Protein AF-A0A830CQ74-F1 (afdb_monomer_lite)

InterPro domains:
  IPR001623 DnaJ domain [PF00226] (11-67)
  IPR001623 DnaJ domain [PR00625] (12-30)
  IPR001623 DnaJ domain [PR00625] (30-45)
  IPR001623 DnaJ domain [PR00625] (46-66)
  IPR001623 DnaJ domain [PS50076] (10-66)
  IPR001623 DnaJ domain [SM00271] (9-66)
  IPR001623 DnaJ domain [cd06257] (10-63)
  IPR036869 Chaperone J-domain superfamily [G3DSA:1.10.287.110] (2-70)
  IPR036869 Chaperone J-domain superfamily [SSF46565] (8-68)

Structure (mmCIF, N/CA/C/O backbone):
data_AF-A0A830CQ74-F1
#
_entry.id   AF-A0A830CQ74-F1
#
loop_
_atom_site.group_PDB
_atom_site.id
_atom_site.type_symbol
_atom_site.label_atom_id
_atom_site.label_alt_id
_atom_site.label_comp_id
_atom_site.label_asym_id
_atom_site.label_entity_id
_atom_site.label_seq_id
_atom_site.pdbx_PDB_ins_code
_atom_site.Cartn_x
_atom_site.Cartn_y
_atom_site.Cartn_z
_atom_site.occupancy
_atom_site.B_iso_or_equiv
_atom_site.auth_seq_id
_atom_site.auth_comp_id
_atom_site.auth_asym_id
_atom_site.auth_atom_id
_atom_site.pdbx_PDB_model_num
ATOM 1 N N . PHE A 1 1 ? -22.388 6.596 -3.580 1.00 64.81 1 PHE A N 1
ATOM 2 C CA . PHE A 1 1 ? -22.213 5.334 -2.817 1.00 64.81 1 PHE A CA 1
ATOM 3 C C . PHE A 1 1 ? -21.291 5.519 -1.620 1.00 64.81 1 PHE A C 1
ATOM 5 O O . PHE A 1 1 ? -20.197 6.036 -1.802 1.00 64.81 1 PHE A O 1
ATOM 12 N N . ARG A 1 2 ? -21.664 5.003 -0.437 1.00 74.62 2 ARG A N 1
ATOM 13 C CA . ARG A 1 2 ? -20.797 4.985 0.763 1.00 74.62 2 ARG A CA 1
ATOM 14 C C . ARG A 1 2 ? -19.452 4.269 0.537 1.00 74.62 2 ARG A C 1
ATOM 16 O O . ARG A 1 2 ? -18.449 4.648 1.122 1.00 74.62 2 ARG A O 1
ATOM 23 N N . ILE A 1 3 ? -19.427 3.271 -0.347 1.00 80.56 3 ILE A N 1
ATOM 24 C CA . ILE A 1 3 ? -18.222 2.498 -0.704 1.00 80.56 3 ILE A CA 1
ATOM 25 C C . ILE A 1 3 ? -17.176 3.372 -1.415 1.00 80.56 3 ILE A C 1
ATOM 27 O O . ILE A 1 3 ? -15.982 3.187 -1.225 1.00 80.56 3 ILE A O 1
ATOM 31 N N . LEU A 1 4 ? -17.606 4.361 -2.205 1.00 81.50 4 LEU A N 1
ATOM 32 C CA . LEU A 1 4 ? -16.690 5.241 -2.942 1.00 81.50 4 LEU A CA 1
ATOM 33 C C . LEU A 1 4 ? -16.108 6.361 -2.069 1.00 81.50 4 LEU A C 1
ATOM 35 O O . LEU A 1 4 ? -15.080 6.931 -2.418 1.00 81.50 4 LEU A O 1
ATOM 39 N N . SER A 1 5 ? -16.730 6.648 -0.920 1.00 84.38 5 SER A N 1
ATOM 40 C CA . SER A 1 5 ? -16.191 7.570 0.089 1.00 84.38 5 SER A CA 1
ATOM 41 C C . SER A 1 5 ? -15.202 6.915 1.063 1.00 84.38 5 SER A C 1
ATOM 43 O O . SER A 1 5 ? -14.644 7.614 1.906 1.00 84.38 5 SER A O 1
ATOM 45 N N . CYS A 1 6 ? -14.987 5.596 0.976 1.00 86.75 6 CYS A N 1
ATOM 46 C CA . CYS A 1 6 ? -14.024 4.879 1.815 1.00 86.75 6 CYS A CA 1
ATOM 47 C C . CYS A 1 6 ? -12.585 5.331 1.533 1.00 86.75 6 CYS A C 1
ATOM 49 O O . CYS A 1 6 ? -12.245 5.765 0.426 1.00 86.75 6 CYS A O 1
ATOM 51 N N . PHE A 1 7 ? -11.717 5.224 2.538 1.00 86.56 7 PHE A N 1
ATOM 52 C CA . PHE A 1 7 ? -10.329 5.621 2.382 1.00 86.56 7 PHE A CA 1
ATOM 53 C C . PHE A 1 7 ? -9.575 4.665 1.442 1.00 86.56 7 PHE A C 1
ATOM 55 O O . PHE A 1 7 ? -9.436 3.475 1.714 1.00 86.56 7 PHE A O 1
ATOM 62 N N . LYS A 1 8 ? -9.044 5.208 0.338 1.00 86.12 8 LYS A N 1
ATOM 63 C CA . LYS A 1 8 ? -8.465 4.439 -0.783 1.00 86.12 8 LYS A CA 1
ATOM 64 C C . LYS A 1 8 ? -7.331 3.482 -0.410 1.00 86.12 8 LYS A C 1
ATOM 66 O O . LYS A 1 8 ? -7.120 2.511 -1.127 1.00 86.12 8 LYS A O 1
ATOM 71 N N . LEU A 1 9 ? -6.599 3.764 0.666 1.00 88.56 9 LEU A N 1
ATOM 72 C CA . LEU A 1 9 ? -5.455 2.955 1.099 1.00 88.56 9 LEU A CA 1
ATOM 73 C C . LEU A 1 9 ? -5.832 1.893 2.142 1.00 88.56 9 LEU A C 1
ATOM 75 O O . LEU A 1 9 ? -4.978 1.108 2.533 1.00 88.56 9 LEU A O 1
ATOM 79 N N . ASN A 1 10 ? -7.090 1.847 2.593 1.00 92.06 10 ASN A N 1
ATOM 80 C CA . ASN A 1 10 ? -7.553 0.879 3.582 1.00 92.06 10 ASN A CA 1
ATOM 81 C C . ASN A 1 10 ? -8.606 -0.066 2.986 1.00 92.06 10 ASN A C 1
ATOM 83 O O . ASN A 1 10 ? -9.789 0.262 2.891 1.00 92.06 10 ASN A O 1
ATOM 87 N N . ALA A 1 11 ? -8.180 -1.277 2.629 1.00 93.25 11 ALA A N 1
ATOM 88 C CA . ALA A 1 11 ? -9.052 -2.282 2.025 1.00 93.25 11 ALA A CA 1
ATOM 89 C C . ALA A 1 11 ? -10.162 -2.792 2.973 1.00 93.25 11 ALA A C 1
ATOM 91 O O . ALA A 1 11 ? -11.252 -3.135 2.509 1.00 93.25 11 ALA A O 1
ATOM 92 N N . PHE A 1 12 ? -9.945 -2.782 4.295 1.00 93.62 12 PHE A N 1
ATOM 93 C CA . PHE A 1 12 ? -10.958 -3.206 5.274 1.00 93.62 12 PHE A CA 1
ATOM 94 C C . PHE A 1 12 ? -12.176 -2.268 5.301 1.00 93.62 12 PHE A C 1
ATOM 96 O O . PHE A 1 12 ? -13.310 -2.722 5.471 1.00 93.62 12 PHE A O 1
ATOM 103 N N . GLU A 1 13 ? -11.974 -0.967 5.064 1.00 92.50 13 GLU A N 1
ATOM 104 C CA . GLU A 1 13 ? -13.061 0.021 5.027 1.00 92.50 13 GLU A CA 1
ATOM 105 C C . GLU A 1 13 ? -14.020 -0.192 3.854 1.00 92.50 13 GLU A C 1
ATOM 107 O O . GLU A 1 13 ? -15.226 -0.012 4.020 1.00 92.50 13 GLU A O 1
ATOM 112 N N . TYR A 1 14 ? -13.514 -0.619 2.694 1.00 92.69 14 TYR A N 1
ATOM 113 C CA . TYR A 1 14 ? -14.347 -0.924 1.526 1.00 92.69 14 TYR A CA 1
ATOM 114 C C . TYR A 1 14 ? -15.320 -2.073 1.797 1.00 92.69 14 TYR A C 1
ATOM 116 O O . TYR A 1 14 ? -16.473 -2.026 1.365 1.00 92.69 14 TYR A O 1
ATOM 124 N N . LEU A 1 15 ? -14.874 -3.086 2.544 1.00 92.69 15 LEU A N 1
ATOM 125 C CA . LEU A 1 15 ? -15.708 -4.219 2.946 1.00 92.69 15 LEU A CA 1
ATOM 126 C C . LEU A 1 15 ? -16.515 -3.948 4.224 1.00 92.69 15 LEU A C 1
ATOM 128 O O . LEU A 1 15 ? -17.377 -4.751 4.583 1.00 92.69 15 LEU A O 1
ATOM 132 N N . ASN A 1 16 ? -16.297 -2.806 4.882 1.00 91.38 16 ASN A N 1
ATOM 133 C CA . ASN A 1 16 ? -16.876 -2.482 6.184 1.00 91.38 16 ASN A CA 1
ATOM 134 C C . ASN A 1 16 ? -16.596 -3.580 7.228 1.00 91.38 16 ASN A C 1
ATOM 136 O O . ASN A 1 16 ? -17.504 -4.034 7.926 1.00 91.38 16 ASN A O 1
ATOM 140 N N . LEU A 1 17 ? -15.339 -4.020 7.283 1.00 93.62 17 LEU A N 1
ATOM 141 C CA . LEU A 1 17 ? -14.847 -5.045 8.196 1.00 93.62 17 LEU A CA 1
ATOM 142 C C . LEU A 1 17 ? -13.889 -4.437 9.229 1.00 93.62 17 LEU A C 1
ATOM 144 O O . LEU A 1 17 ? -13.160 -3.496 8.903 1.00 93.62 17 LEU A O 1
ATOM 148 N N . PRO A 1 18 ? -13.868 -4.945 10.471 1.00 92.38 18 PRO A N 1
ATOM 149 C CA . PRO A 1 18 ? -12.821 -4.605 11.423 1.00 92.38 18 PRO A CA 1
ATOM 150 C C . PRO A 1 18 ? -11.483 -5.263 11.036 1.00 92.38 18 PRO A C 1
ATOM 152 O O . PRO A 1 18 ? -11.438 -6.233 10.276 1.00 92.38 18 PRO A O 1
ATOM 155 N N . PHE A 1 19 ? -10.375 -4.715 11.538 1.00 92.25 19 PHE A N 1
ATOM 156 C CA . PHE A 1 19 ? -9.017 -5.140 11.162 1.00 92.25 19 PHE A CA 1
ATOM 157 C C . PHE A 1 19 ? -8.654 -6.563 11.621 1.00 92.25 19 PHE A C 1
ATOM 159 O O . PHE A 1 19 ? -7.717 -7.154 11.102 1.00 92.25 19 PHE A O 1
ATOM 166 N N . ASP A 1 20 ? -9.384 -7.112 12.587 1.00 90.69 20 ASP A N 1
ATOM 167 C CA . ASP A 1 20 ? -9.253 -8.478 13.106 1.00 90.69 20 ASP A CA 1
ATOM 168 C C . ASP A 1 20 ? -10.050 -9.520 12.302 1.00 90.69 20 ASP A C 1
ATOM 170 O O . ASP A 1 20 ? -9.954 -10.711 12.589 1.00 90.69 20 ASP A O 1
ATOM 174 N N . SER A 1 21 ? -10.793 -9.101 11.270 1.00 93.94 21 SER A N 1
ATOM 175 C CA . SER A 1 21 ? -11.624 -10.013 10.472 1.00 93.94 21 SER A CA 1
ATOM 176 C C . SER A 1 21 ? -10.795 -11.074 9.763 1.00 93.94 21 SER A C 1
ATOM 178 O O . SER A 1 21 ? -9.817 -10.751 9.092 1.00 93.94 21 SER A O 1
ATOM 180 N N . SER A 1 22 ? -11.234 -12.324 9.803 1.00 95.69 22 SER A N 1
ATOM 181 C CA . SER A 1 22 ? -10.624 -13.455 9.101 1.00 95.69 22 SER A CA 1
ATOM 182 C C . SER A 1 22 ? -10.742 -13.358 7.570 1.00 95.69 22 SER A C 1
ATOM 184 O O . SER A 1 22 ? -11.546 -12.610 7.008 1.00 95.69 22 SER A O 1
ATOM 186 N N . ILE A 1 23 ? -9.950 -14.167 6.862 1.00 95.25 23 ILE A N 1
ATOM 187 C CA . ILE A 1 23 ? -10.000 -14.281 5.394 1.00 95.25 23 ILE A CA 1
ATOM 188 C C . ILE A 1 23 ? -11.380 -14.772 4.917 1.00 95.25 23 ILE A C 1
ATOM 190 O O . ILE A 1 23 ? -11.879 -14.343 3.871 1.00 95.25 23 ILE A O 1
ATOM 194 N N . ASP A 1 24 ? -12.030 -15.644 5.684 1.00 96.00 24 ASP A N 1
ATOM 195 C CA . ASP A 1 24 ? -13.350 -16.165 5.328 1.00 96.00 24 ASP A CA 1
ATOM 196 C C . ASP A 1 24 ? -14.452 -15.116 5.501 1.00 96.00 24 ASP A C 1
ATOM 198 O O . ASP A 1 24 ? -15.365 -15.037 4.672 1.00 96.00 24 ASP A O 1
ATOM 202 N N . GLU A 1 25 ? -14.339 -14.246 6.506 1.00 96.06 25 GLU A N 1
ATOM 203 C CA . GLU A 1 25 ? -15.220 -13.084 6.663 1.00 96.06 25 GLU A CA 1
ATOM 204 C C . GLU A 1 25 ? -15.048 -12.088 5.516 1.00 96.06 25 GLU A C 1
ATOM 206 O O . GLU A 1 25 ? -16.046 -11.618 4.969 1.00 96.06 25 GLU A O 1
ATOM 211 N N . VAL A 1 26 ? -13.809 -11.847 5.071 1.00 96.31 26 VAL A N 1
ATOM 212 C CA . VAL A 1 26 ? -13.509 -11.040 3.874 1.00 96.31 26 VAL A CA 1
ATOM 213 C C . VAL A 1 26 ? -14.241 -11.588 2.647 1.00 96.31 26 VAL A C 1
ATOM 215 O O . VAL A 1 26 ? -14.952 -10.847 1.963 1.00 96.31 26 VAL A O 1
ATOM 218 N N . LYS A 1 27 ? -14.141 -12.898 2.386 1.00 95.94 27 LYS A N 1
ATOM 219 C CA . LYS A 1 27 ? -14.829 -13.546 1.255 1.00 95.94 27 LYS A CA 1
ATOM 220 C C . LYS A 1 27 ? -16.350 -13.458 1.383 1.00 95.94 27 LYS A C 1
ATOM 222 O O . LYS A 1 27 ? -17.031 -13.158 0.401 1.00 95.94 27 LYS A O 1
ATOM 227 N N . ARG A 1 28 ? -16.894 -13.718 2.575 1.00 96.44 28 ARG A N 1
ATOM 228 C CA . ARG A 1 28 ? -18.341 -13.687 2.839 1.00 96.44 28 ARG A CA 1
ATOM 229 C C . ARG A 1 28 ? -18.910 -12.286 2.641 1.00 96.44 28 ARG A C 1
ATOM 231 O O . ARG A 1 28 ? -19.930 -12.117 1.974 1.00 96.44 28 ARG A O 1
ATOM 238 N N . GLN A 1 29 ? -18.228 -11.286 3.182 1.00 96.00 29 GLN A N 1
ATOM 239 C CA . GLN A 1 29 ? -18.655 -9.900 3.117 1.00 96.00 29 GLN A CA 1
ATOM 240 C C . GLN A 1 29 ? -18.546 -9.336 1.701 1.00 96.00 29 GLN A C 1
ATOM 242 O O . GLN A 1 29 ? -19.468 -8.658 1.249 1.00 96.00 29 GLN A O 1
ATOM 247 N N . TYR A 1 30 ? -17.484 -9.679 0.965 1.00 96.44 30 TYR A N 1
ATOM 248 C CA . TYR A 1 30 ? -17.380 -9.337 -0.451 1.00 96.44 30 TYR A CA 1
ATOM 249 C C . TYR A 1 30 ? -18.566 -9.886 -1.249 1.00 96.44 30 TYR A C 1
ATOM 251 O O . TYR A 1 30 ? -19.214 -9.117 -1.949 1.00 96.44 30 TYR A O 1
ATOM 259 N N . ARG A 1 31 ? -18.912 -11.175 -1.094 1.00 95.19 31 ARG A N 1
ATOM 260 C CA . ARG A 1 31 ? -20.071 -11.779 -1.785 1.00 95.19 31 ARG A CA 1
ATOM 261 C C . ARG A 1 31 ? -21.374 -11.041 -1.475 1.00 95.19 31 ARG A C 1
ATOM 263 O O . ARG A 1 31 ? -22.180 -10.811 -2.369 1.00 95.19 31 ARG A O 1
ATOM 270 N N . LYS A 1 32 ? -21.580 -10.651 -0.215 1.00 94.88 32 LYS A N 1
ATOM 271 C CA . LYS A 1 32 ? -22.771 -9.900 0.200 1.00 94.88 32 LYS A CA 1
ATOM 272 C C . LYS A 1 32 ? -22.824 -8.519 -0.456 1.00 94.88 32 LYS A C 1
ATOM 274 O O . LYS A 1 32 ? -23.858 -8.140 -0.995 1.00 94.88 32 LYS A O 1
ATOM 279 N N . LEU A 1 33 ? -21.725 -7.767 -0.409 1.00 93.62 33 LEU A N 1
ATOM 280 C CA . LEU A 1 33 ? -21.672 -6.404 -0.941 1.00 93.62 33 LEU A CA 1
ATOM 281 C C . LEU A 1 33 ? -21.683 -6.374 -2.472 1.00 93.62 33 LEU A C 1
ATOM 283 O O . LEU A 1 33 ? -22.348 -5.519 -3.052 1.00 93.62 33 LEU A O 1
ATOM 287 N N . SER A 1 34 ? -21.001 -7.313 -3.127 1.00 93.56 34 SER A N 1
ATOM 288 C CA . SER A 1 34 ? -20.903 -7.381 -4.585 1.00 93.56 34 SER A CA 1
ATOM 289 C C . SER A 1 34 ? -22.260 -7.624 -5.243 1.00 93.56 34 SER A C 1
ATOM 291 O O . SER A 1 34 ? -22.543 -7.023 -6.274 1.00 93.56 34 SER A O 1
ATOM 293 N N . LEU A 1 35 ? -23.141 -8.409 -4.614 1.00 93.12 35 LEU A N 1
ATOM 294 C CA . LEU A 1 35 ? -24.522 -8.593 -5.067 1.00 93.12 35 LEU A CA 1
ATOM 295 C C . LEU A 1 35 ? -25.348 -7.302 -4.988 1.00 93.12 35 LEU A C 1
ATOM 297 O O . LEU A 1 35 ? -26.189 -7.068 -5.854 1.00 93.12 35 LEU A O 1
ATOM 301 N N . LEU A 1 36 ? -25.103 -6.463 -3.977 1.00 91.00 36 LEU A N 1
ATOM 302 C CA . LEU A 1 36 ? -25.820 -5.198 -3.782 1.00 91.00 36 LEU A CA 1
ATOM 303 C C . LEU A 1 36 ? -25.386 -4.117 -4.777 1.00 91.00 36 LEU A C 1
ATOM 305 O O . LEU A 1 36 ? -26.205 -3.295 -5.180 1.00 91.00 36 LEU A O 1
ATOM 309 N N . VAL A 1 37 ? -24.109 -4.110 -5.167 1.00 92.12 37 VAL A N 1
ATOM 310 C CA . VAL A 1 37 ? -23.553 -3.117 -6.105 1.00 92.12 37 VAL A CA 1
ATOM 311 C C . VAL A 1 37 ? -23.273 -3.678 -7.496 1.00 92.12 37 VAL A C 1
ATOM 313 O O . VAL A 1 37 ? -22.575 -3.040 -8.281 1.00 92.12 37 VAL A O 1
ATOM 316 N N . HIS A 1 38 ? -23.800 -4.861 -7.817 1.00 91.94 38 HIS A N 1
ATOM 317 C CA . HIS A 1 38 ? -23.590 -5.479 -9.121 1.00 91.94 38 HIS A CA 1
ATOM 318 C C . HIS A 1 38 ? -24.111 -4.554 -10.232 1.00 91.94 38 HIS A C 1
ATOM 320 O O . HIS A 1 38 ? -25.268 -4.133 -10.139 1.00 91.94 38 HIS A O 1
ATOM 326 N N . PRO A 1 39 ? -23.326 -4.255 -11.283 1.00 92.38 39 PRO A N 1
ATOM 327 C CA . PRO A 1 39 ? -23.720 -3.297 -12.320 1.00 92.38 39 PRO A CA 1
ATOM 328 C C . PRO A 1 39 ? -25.035 -3.674 -13.020 1.00 92.38 39 PRO A C 1
ATOM 330 O O . PRO A 1 39 ? -25.834 -2.795 -13.315 1.00 92.38 39 PRO A O 1
ATOM 333 N N . ASP A 1 40 ? -25.309 -4.969 -13.194 1.00 91.75 40 ASP A N 1
ATOM 334 C CA . ASP A 1 40 ? -26.550 -5.426 -13.843 1.00 91.75 40 ASP A CA 1
ATOM 335 C C . ASP A 1 40 ? -27.793 -5.321 -12.945 1.00 91.75 40 ASP A C 1
ATOM 337 O O . ASP A 1 40 ? -28.914 -5.211 -13.434 1.00 91.75 40 ASP A O 1
ATOM 341 N N . LYS A 1 41 ? -27.619 -5.379 -11.618 1.00 88.94 41 LYS A N 1
ATOM 342 C CA . LYS A 1 41 ? -28.738 -5.360 -10.655 1.00 88.94 41 LYS A CA 1
ATOM 343 C C . LYS A 1 41 ? -28.964 -3.972 -10.062 1.00 88.94 41 LYS A C 1
ATOM 345 O O . LYS A 1 41 ? -30.078 -3.636 -9.669 1.00 88.94 41 LYS A O 1
ATOM 350 N N . CYS A 1 42 ? -27.911 -3.165 -9.987 1.00 88.56 42 CYS A N 1
ATOM 351 C CA . CYS A 1 42 ? -27.928 -1.838 -9.402 1.00 88.56 42 CYS A CA 1
ATOM 352 C C . CYS A 1 42 ? -27.956 -0.770 -10.503 1.00 88.56 42 CYS A C 1
ATOM 354 O O . CYS A 1 42 ? -26.968 -0.556 -11.196 1.00 88.56 42 CYS A O 1
ATOM 356 N N . LYS A 1 43 ? -29.067 -0.030 -10.613 1.00 88.44 43 LYS A N 1
ATOM 357 C CA . LYS A 1 43 ? -29.274 1.019 -11.636 1.00 88.44 43 LYS A CA 1
ATOM 358 C C . LYS A 1 43 ? -28.453 2.302 -11.418 1.00 88.44 43 LYS A C 1
ATOM 360 O O . LYS A 1 43 ? -28.617 3.272 -12.151 1.00 88.44 43 LYS A O 1
ATOM 365 N N . HIS A 1 44 ? -27.621 2.360 -10.382 1.00 89.12 44 HIS A N 1
ATOM 366 C CA . HIS A 1 44 ? -26.869 3.568 -10.058 1.00 89.12 44 HIS A CA 1
ATOM 367 C C . HIS A 1 44 ? -25.667 3.721 -11.010 1.00 89.12 44 HIS A C 1
ATOM 369 O O . HIS A 1 44 ? -24.906 2.766 -11.166 1.00 89.12 44 HIS A O 1
ATOM 375 N N . PRO A 1 45 ? -25.397 4.916 -11.571 1.00 89.81 45 PRO A N 1
ATOM 376 C CA . PRO A 1 45 ? -24.344 5.116 -12.579 1.00 89.81 45 PRO A CA 1
ATOM 377 C C . PRO A 1 45 ? -22.949 4.677 -12.103 1.00 89.81 45 PRO A C 1
ATOM 379 O O . PRO A 1 45 ? -22.169 4.091 -12.843 1.00 89.81 45 PRO A O 1
ATOM 382 N N . GLN A 1 46 ? -22.651 4.905 -10.825 1.00 89.81 46 GLN A N 1
ATOM 383 C CA . GLN A 1 46 ? -21.384 4.516 -10.199 1.00 89.81 46 GLN A CA 1
ATOM 384 C C . GLN A 1 46 ? -21.299 3.042 -9.729 1.00 89.81 46 GLN A C 1
ATOM 386 O O . GLN A 1 46 ? -20.348 2.686 -9.033 1.00 89.81 46 GLN A O 1
ATOM 391 N N . ALA A 1 47 ? -22.272 2.173 -10.040 1.00 91.69 47 ALA A N 1
ATOM 392 C CA . ALA A 1 47 ? -22.284 0.787 -9.545 1.00 91.69 47 ALA A CA 1
ATOM 393 C C . ALA A 1 47 ? -21.060 -0.009 -10.027 1.00 91.69 47 ALA A C 1
ATOM 395 O O . ALA A 1 47 ? -20.407 -0.687 -9.237 1.00 91.69 47 ALA A O 1
ATOM 396 N N . LYS A 1 48 ? -20.680 0.163 -11.300 1.00 92.50 48 LYS A N 1
ATOM 397 C CA . LYS A 1 48 ? -19.481 -0.453 -11.890 1.00 92.50 48 LYS A CA 1
ATOM 398 C C . LYS A 1 48 ? -18.197 -0.055 -11.153 1.00 92.50 48 LYS A C 1
ATOM 400 O O . LYS A 1 48 ? -17.356 -0.906 -10.875 1.00 92.50 48 LYS A O 1
ATOM 405 N N . GLU A 1 49 ? -18.062 1.225 -10.810 1.00 92.81 49 GLU A N 1
ATOM 406 C CA . GLU A 1 49 ? -16.907 1.745 -10.069 1.00 92.81 49 GLU A CA 1
ATOM 407 C C . GLU A 1 49 ? -16.864 1.178 -8.643 1.00 92.81 49 GLU A C 1
ATOM 409 O O . GLU A 1 49 ? -15.828 0.685 -8.197 1.00 92.81 49 GLU A O 1
ATOM 414 N N . ALA A 1 50 ? -18.004 1.176 -7.944 1.00 91.88 50 ALA A N 1
ATOM 415 C CA . ALA A 1 50 ? -18.111 0.625 -6.596 1.00 91.88 50 ALA A CA 1
ATOM 416 C C . ALA A 1 50 ? -17.807 -0.882 -6.563 1.00 91.88 50 ALA A C 1
ATOM 418 O O . ALA A 1 50 ? -17.090 -1.343 -5.676 1.00 91.88 50 ALA A O 1
ATOM 419 N N . PHE A 1 51 ? -18.300 -1.641 -7.545 1.00 94.06 51 PHE A N 1
ATOM 420 C CA . PHE A 1 51 ? -18.003 -3.064 -7.695 1.00 94.06 51 PHE A CA 1
ATOM 421 C C . PHE A 1 51 ? -16.505 -3.311 -7.913 1.00 94.06 51 PHE A C 1
ATOM 423 O O . PHE A 1 51 ? -15.917 -4.162 -7.244 1.00 94.06 51 PHE A O 1
ATOM 430 N N . GLY A 1 52 ? -15.868 -2.530 -8.793 1.00 93.94 52 GLY A N 1
ATOM 431 C CA . GLY A 1 52 ? -14.423 -2.601 -9.024 1.00 93.94 52 GLY A CA 1
ATOM 432 C C . GLY A 1 52 ? -13.609 -2.294 -7.764 1.00 93.94 52 GLY A C 1
ATOM 433 O O . GLY A 1 52 ? -12.657 -3.010 -7.454 1.00 93.94 52 GLY A O 1
ATOM 434 N N . ALA A 1 53 ? -14.017 -1.284 -6.990 1.00 93.62 53 ALA A N 1
ATOM 435 C CA . ALA A 1 53 ? -13.373 -0.945 -5.724 1.00 93.62 53 ALA A CA 1
ATOM 436 C C . ALA A 1 53 ? -13.482 -2.081 -4.689 1.00 93.62 53 ALA A C 1
ATOM 438 O O . ALA A 1 53 ? -12.488 -2.414 -4.044 1.00 93.62 53 ALA A O 1
ATOM 439 N N . LEU A 1 54 ? -14.652 -2.727 -4.572 1.00 94.62 54 LEU A N 1
ATOM 440 C CA . LEU A 1 54 ? -14.827 -3.899 -3.703 1.00 94.62 54 LEU A CA 1
ATOM 441 C C . LEU A 1 54 ? -13.967 -5.084 -4.147 1.00 94.62 54 LEU A C 1
ATOM 443 O O . LEU A 1 54 ? -13.373 -5.749 -3.301 1.00 94.62 54 LEU A O 1
ATOM 447 N N . ALA A 1 55 ? -13.905 -5.355 -5.454 1.00 95.25 55 ALA A N 1
ATOM 448 C CA . ALA A 1 55 ? -13.114 -6.457 -5.997 1.00 95.25 55 ALA A CA 1
ATOM 449 C C . ALA A 1 55 ? -11.623 -6.254 -5.704 1.00 95.25 55 ALA A C 1
ATOM 451 O O . ALA A 1 55 ? -10.964 -7.156 -5.190 1.00 95.25 55 ALA A O 1
ATOM 452 N N . LYS A 1 56 ? -11.119 -5.035 -5.925 1.00 95.31 56 LYS A N 1
ATOM 453 C CA . LYS A 1 56 ? -9.740 -4.669 -5.591 1.00 95.31 56 LYS A CA 1
ATOM 454 C C . LYS A 1 56 ? -9.460 -4.794 -4.092 1.00 95.31 56 LYS A C 1
ATOM 456 O O . LYS A 1 56 ? -8.429 -5.338 -3.709 1.00 95.31 56 LYS A O 1
ATOM 461 N N . ALA A 1 57 ? -10.371 -4.324 -3.239 1.00 95.44 57 ALA A N 1
ATOM 462 C CA . ALA A 1 57 ? -10.221 -4.442 -1.791 1.00 95.44 57 ALA A CA 1
ATOM 463 C C . ALA A 1 57 ? -10.167 -5.907 -1.333 1.00 95.44 57 ALA A C 1
ATOM 465 O O . ALA A 1 57 ? -9.329 -6.262 -0.510 1.00 95.44 57 ALA A O 1
ATOM 466 N N . GLN A 1 58 ? -11.016 -6.773 -1.894 1.00 96.12 58 GLN A N 1
ATOM 467 C CA . GLN A 1 58 ? -10.963 -8.204 -1.611 1.00 96.12 58 GLN A CA 1
ATOM 468 C C . GLN A 1 58 ? -9.621 -8.806 -2.042 1.00 96.12 58 GLN A C 1
ATOM 470 O O . GLN A 1 58 ? -9.020 -9.527 -1.255 1.00 96.12 58 GLN A O 1
ATOM 475 N N . GLN A 1 59 ? -9.143 -8.508 -3.254 1.00 96.56 59 GLN A N 1
ATOM 476 C CA . GLN A 1 59 ? -7.864 -9.023 -3.756 1.00 96.56 59 GLN A CA 1
ATOM 477 C C . GLN A 1 59 ? -6.701 -8.657 -2.826 1.00 96.56 59 GLN A C 1
ATOM 479 O O . GLN A 1 59 ? -5.955 -9.544 -2.424 1.00 96.56 59 GLN A O 1
ATOM 484 N N . LEU A 1 60 ? -6.613 -7.390 -2.404 1.00 95.56 60 LEU A N 1
ATOM 485 C CA . LEU A 1 60 ? -5.580 -6.927 -1.468 1.00 95.56 60 LEU A CA 1
ATOM 486 C C . LEU A 1 60 ? -5.652 -7.628 -0.104 1.00 95.56 60 LEU A C 1
ATOM 488 O O . LEU A 1 60 ? -4.629 -7.880 0.515 1.00 95.56 60 LEU A O 1
ATOM 492 N N . LEU A 1 61 ? -6.855 -7.953 0.378 1.00 95.19 61 LEU A N 1
ATOM 493 C CA . LEU A 1 61 ? -7.033 -8.641 1.662 1.00 95.19 61 LEU A CA 1
ATOM 494 C C . LEU A 1 61 ? -6.854 -10.161 1.589 1.00 95.19 61 LEU A C 1
ATOM 496 O O . LEU A 1 61 ? -6.778 -10.800 2.643 1.00 95.19 61 LEU A O 1
ATOM 500 N N . LEU A 1 62 ? -6.850 -10.736 0.384 1.00 95.62 62 LEU A N 1
ATOM 501 C CA . LEU A 1 62 ? -6.544 -12.145 0.138 1.00 95.62 62 LEU A CA 1
ATOM 502 C C . LEU A 1 62 ? -5.048 -12.381 -0.073 1.00 95.62 62 LEU A C 1
ATOM 504 O O . LEU A 1 62 ? -4.581 -13.476 0.228 1.00 95.62 62 LEU A O 1
ATOM 508 N N . ASP A 1 63 ? -4.320 -11.381 -0.568 1.00 97.06 63 ASP A N 1
ATOM 509 C CA . ASP A 1 63 ? -2.863 -11.414 -0.653 1.00 97.06 63 ASP A CA 1
ATOM 510 C C . ASP A 1 63 ? -2.249 -11.308 0.758 1.00 97.06 63 ASP A C 1
ATOM 512 O O . ASP A 1 63 ? -2.458 -10.299 1.443 1.00 97.06 63 ASP A O 1
ATOM 516 N N . PRO A 1 64 ? -1.499 -12.326 1.224 1.00 95.38 64 PRO A N 1
ATOM 517 C CA . PRO A 1 64 ? -0.873 -12.301 2.539 1.00 95.38 64 PRO A CA 1
ATOM 518 C C . PRO A 1 64 ? 0.073 -11.116 2.744 1.00 95.38 64 PRO A C 1
ATOM 520 O O . PRO A 1 64 ? 0.102 -10.574 3.845 1.00 95.38 64 PRO A O 1
ATOM 523 N N . GLN A 1 65 ? 0.824 -10.698 1.718 1.00 96.06 65 GLN A N 1
ATOM 524 C CA . GLN A 1 65 ? 1.824 -9.635 1.857 1.00 96.06 65 GLN A CA 1
ATOM 525 C C . GLN A 1 65 ? 1.162 -8.267 2.029 1.00 96.06 65 GLN A C 1
ATOM 527 O O . GLN A 1 65 ? 1.491 -7.522 2.952 1.00 96.06 65 GLN A O 1
ATOM 532 N N . GLU A 1 66 ? 0.189 -7.952 1.176 1.00 94.12 66 GLU A N 1
ATOM 533 C CA . GLU A 1 66 ? -0.561 -6.692 1.241 1.00 94.12 66 GLU A CA 1
ATOM 534 C C . GLU A 1 66 ? -1.408 -6.611 2.515 1.00 94.12 66 GLU A C 1
ATOM 536 O O . GLU A 1 66 ? -1.466 -5.576 3.188 1.00 94.12 66 GLU A O 1
ATOM 541 N N . ARG A 1 67 ? -2.033 -7.728 2.897 1.00 94.56 67 ARG A N 1
ATOM 542 C CA . ARG A 1 67 ? -2.781 -7.823 4.147 1.00 94.56 67 ARG A CA 1
ATOM 543 C C . ARG A 1 67 ? -1.876 -7.590 5.354 1.00 94.56 67 ARG A C 1
ATOM 545 O O . ARG A 1 67 ? -2.238 -6.788 6.216 1.00 94.56 67 ARG A O 1
ATOM 552 N N . ASP A 1 68 ? -0.732 -8.267 5.422 1.00 95.38 68 ASP A N 1
ATOM 553 C CA . ASP A 1 68 ? 0.220 -8.119 6.524 1.00 95.38 68 ASP A CA 1
ATOM 554 C C . ASP A 1 68 ? 0.769 -6.691 6.594 1.00 95.38 68 ASP A C 1
ATOM 556 O O . ASP A 1 68 ? 0.809 -6.098 7.668 1.00 95.38 68 ASP A O 1
ATOM 560 N N . TYR A 1 69 ? 1.062 -6.067 5.449 1.00 94.44 69 TYR A N 1
ATOM 561 C CA . TYR A 1 69 ? 1.452 -4.660 5.393 1.00 94.44 69 TYR A CA 1
ATOM 562 C C . TYR A 1 69 ? 0.424 -3.745 6.077 1.00 94.44 69 TYR A C 1
ATOM 564 O O . TYR A 1 69 ? 0.796 -2.943 6.940 1.00 94.44 69 TYR A O 1
ATOM 572 N N . ILE A 1 70 ? -0.868 -3.883 5.748 1.00 93.75 70 ILE A N 1
ATOM 573 C CA . ILE A 1 70 ? -1.935 -3.085 6.373 1.00 93.75 70 ILE A CA 1
ATOM 574 C C . ILE A 1 70 ? -2.031 -3.396 7.873 1.00 93.75 70 ILE A C 1
ATOM 576 O O . ILE A 1 70 ? -2.120 -2.470 8.682 1.00 93.75 70 ILE A O 1
ATOM 580 N N . LEU A 1 71 ? -1.986 -4.673 8.264 1.00 94.81 71 LEU A N 1
ATOM 581 C CA . LEU A 1 71 ? -2.057 -5.087 9.669 1.00 94.81 71 LEU A CA 1
ATOM 582 C C . LEU A 1 71 ? -0.877 -4.561 10.492 1.00 94.81 71 LEU A C 1
ATOM 584 O O . LEU A 1 71 ? -1.085 -4.094 11.610 1.00 94.81 71 LEU A O 1
ATOM 588 N N . ASN A 1 72 ? 0.327 -4.528 9.928 1.00 95.50 72 ASN A N 1
ATOM 589 C CA . ASN A 1 72 ? 1.501 -3.941 10.566 1.00 95.50 72 ASN A CA 1
ATOM 590 C C . ASN A 1 72 ? 1.306 -2.442 10.830 1.00 95.50 72 ASN A C 1
ATOM 592 O O . ASN A 1 72 ? 1.611 -1.966 11.926 1.00 95.50 72 ASN A O 1
ATOM 596 N N . GLN A 1 73 ? 0.705 -1.699 9.890 1.00 94.38 73 GLN A N 1
ATOM 597 C CA . GLN A 1 73 ? 0.359 -0.290 10.129 1.00 94.38 73 GLN A CA 1
ATOM 598 C C . GLN A 1 73 ? -0.731 -0.133 11.200 1.00 94.38 73 GLN A C 1
ATOM 600 O O . GLN A 1 73 ? -0.690 0.806 11.997 1.00 94.38 73 GLN A O 1
ATOM 605 N N . VAL A 1 74 ? -1.696 -1.057 11.257 1.00 94.62 74 VAL A N 1
ATOM 606 C CA . VAL A 1 74 ? -2.725 -1.085 12.310 1.00 94.62 74 VAL A CA 1
ATOM 607 C C . VAL A 1 74 ? -2.103 -1.335 13.680 1.00 94.62 74 VAL A C 1
ATOM 609 O O . VAL A 1 74 ? -2.460 -0.652 14.641 1.00 94.62 74 VAL A O 1
ATOM 612 N N . THR A 1 75 ? -1.162 -2.270 13.784 1.00 94.88 75 THR A N 1
ATOM 613 C CA . THR A 1 75 ? -0.435 -2.557 15.025 1.00 94.88 75 THR A CA 1
ATOM 614 C C . THR A 1 75 ? 0.364 -1.340 15.481 1.00 94.88 75 THR A C 1
ATOM 616 O O . THR A 1 75 ? 0.193 -0.905 16.620 1.00 94.88 75 THR A O 1
ATOM 619 N N . ALA A 1 76 ? 1.117 -0.701 14.580 1.00 94.69 76 ALA A N 1
ATOM 620 C CA . ALA A 1 76 ? 1.844 0.533 14.882 1.00 94.69 76 ALA A CA 1
ATOM 621 C C . ALA A 1 76 ? 0.906 1.657 15.370 1.00 94.69 76 ALA A C 1
ATOM 623 O O . ALA A 1 76 ? 1.183 2.320 16.373 1.00 94.69 76 ALA A O 1
ATOM 624 N N . ALA A 1 77 ? -0.254 1.832 14.722 1.00 95.06 77 ALA A N 1
ATOM 625 C CA . ALA A 1 77 ? -1.266 2.798 15.153 1.00 95.06 77 ALA A CA 1
ATOM 626 C C . ALA A 1 77 ? -1.806 2.490 16.562 1.00 95.06 77 ALA A C 1
ATOM 628 O O . ALA A 1 77 ? -1.943 3.399 17.385 1.00 95.06 77 ALA A O 1
ATOM 629 N N . LYS A 1 78 ? -2.108 1.215 16.854 1.00 93.25 78 LYS A N 1
ATOM 630 C CA . LYS A 1 78 ? -2.572 0.772 18.180 1.00 93.25 78 LYS A CA 1
ATOM 631 C C . LYS A 1 78 ? -1.527 1.058 19.256 1.00 93.25 78 LYS A C 1
ATOM 633 O O . LYS A 1 78 ? -1.873 1.595 20.307 1.00 93.25 78 LYS A O 1
ATOM 638 N N . GLU A 1 79 ? -0.262 0.738 19.002 1.00 93.25 79 GLU A N 1
ATOM 639 C CA . GLU A 1 79 ? 0.836 0.966 19.945 1.00 93.25 79 GLU A CA 1
ATOM 640 C C . GLU A 1 79 ? 1.056 2.452 20.241 1.00 93.25 79 GLU A C 1
ATOM 642 O O . GLU A 1 79 ? 1.210 2.833 21.405 1.00 93.25 79 GLU A O 1
ATOM 647 N N . GLU A 1 80 ? 0.992 3.318 19.225 1.00 93.44 80 GLU A N 1
ATOM 648 C CA . GLU A 1 80 ? 1.121 4.763 19.425 1.00 93.44 80 GLU A CA 1
ATOM 649 C C . GLU A 1 80 ? -0.025 5.318 20.288 1.00 93.44 80 GLU A C 1
ATOM 651 O O . GLU A 1 80 ? 0.204 6.106 21.216 1.00 93.44 80 GLU A O 1
ATOM 656 N N . LEU A 1 81 ? -1.261 4.867 20.042 1.00 92.56 81 LEU A N 1
ATOM 657 C CA . LEU A 1 81 ? -2.423 5.253 20.844 1.00 92.56 81 LEU A CA 1
ATOM 658 C C . LEU A 1 81 ? -2.315 4.752 22.291 1.00 92.56 81 LEU A C 1
ATOM 660 O O . LEU A 1 81 ? -2.548 5.535 23.220 1.00 92.56 81 LEU A O 1
ATOM 664 N N . ARG A 1 82 ? -1.884 3.501 22.502 1.00 88.81 82 ARG A N 1
ATOM 665 C CA . ARG A 1 82 ? -1.590 2.947 23.838 1.00 88.81 82 ARG A CA 1
ATOM 666 C C . ARG A 1 82 ? -0.528 3.773 24.560 1.00 88.81 82 ARG A C 1
ATOM 668 O O . ARG A 1 82 ? -0.728 4.198 25.700 1.00 88.81 82 ARG A O 1
ATOM 675 N N . ALA A 1 83 ? 0.579 4.096 23.892 1.00 90.31 83 ALA A N 1
ATOM 676 C CA . ALA A 1 83 ? 1.648 4.910 24.464 1.00 90.31 83 ALA A CA 1
ATOM 677 C C . ALA A 1 83 ? 1.160 6.320 24.843 1.00 90.31 83 ALA A C 1
ATOM 679 O O . ALA A 1 83 ? 1.480 6.823 25.928 1.00 90.31 83 ALA A O 1
ATOM 680 N N . LYS A 1 84 ? 0.344 6.951 23.989 1.00 90.12 84 LYS A N 1
ATOM 681 C CA . LYS A 1 84 ? -0.280 8.254 24.261 1.00 90.12 84 LYS A CA 1
ATOM 682 C C . LYS A 1 84 ? -1.203 8.185 25.478 1.00 90.12 84 LYS A C 1
ATOM 684 O O . LYS A 1 84 ? -1.119 9.049 26.354 1.00 90.12 84 LYS A O 1
ATOM 689 N N . ARG A 1 85 ? -2.026 7.138 25.585 1.00 85.31 85 ARG A N 1
ATOM 690 C CA . ARG A 1 85 ? -2.913 6.907 26.735 1.00 85.31 85 ARG A CA 1
ATOM 691 C C . ARG A 1 85 ? -2.124 6.700 28.026 1.00 85.31 85 ARG A C 1
ATOM 693 O O . ARG A 1 85 ? -2.402 7.375 29.016 1.00 85.31 85 ARG A O 1
ATOM 700 N N . LYS A 1 86 ? -1.085 5.862 28.005 1.00 84.75 86 LYS A N 1
ATOM 701 C CA . LYS A 1 86 ? -0.194 5.624 29.152 1.00 84.75 86 LYS A CA 1
ATOM 702 C C . LYS A 1 86 ? 0.472 6.913 29.638 1.00 84.75 86 LYS A C 1
ATOM 704 O O . LYS A 1 86 ? 0.548 7.151 30.842 1.00 84.75 86 LYS A O 1
ATOM 709 N N . LYS A 1 87 ? 0.913 7.787 28.722 1.00 86.31 87 LYS A N 1
ATOM 710 C CA . LYS A 1 87 ? 1.455 9.116 29.067 1.00 86.31 87 LYS A CA 1
ATOM 711 C C . LYS A 1 87 ? 0.404 10.015 29.732 1.00 86.31 87 LYS A C 1
ATOM 713 O O . LYS A 1 87 ? 0.731 10.686 30.706 1.00 86.31 87 LYS A O 1
ATOM 718 N N . GLN A 1 88 ? -0.840 10.008 29.253 1.00 83.12 88 GLN A N 1
ATOM 719 C CA . GLN A 1 88 ? -1.936 10.782 29.855 1.00 83.12 88 GLN A CA 1
ATOM 720 C C . GLN A 1 88 ? -2.310 10.281 31.257 1.00 83.12 88 GLN A C 1
ATOM 722 O O . GLN A 1 88 ? -2.502 11.080 3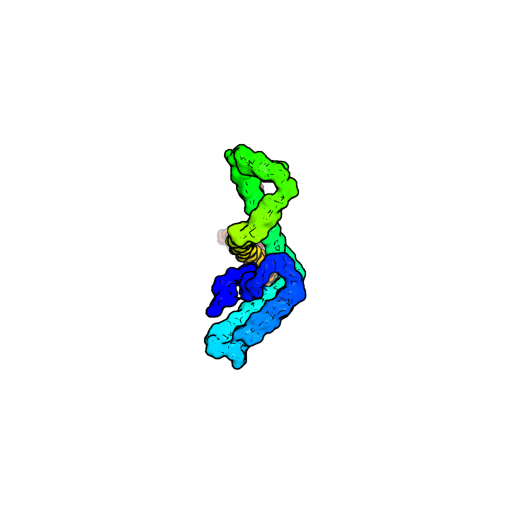2.170 1.00 83.12 88 GLN A O 1
ATOM 727 N N . LEU A 1 89 ? -2.350 8.962 31.458 1.00 80.44 89 LEU A N 1
ATOM 728 C CA . LEU A 1 89 ? -2.615 8.358 32.768 1.00 80.44 89 LEU A CA 1
ATOM 729 C C . LEU A 1 89 ? -1.509 8.682 33.780 1.00 80.44 89 LEU A C 1
ATOM 731 O O . LEU A 1 89 ? -1.807 8.989 34.927 1.00 80.44 89 LEU A O 1
ATOM 735 N N . LYS A 1 90 ? -0.237 8.700 33.354 1.00 75.75 90 LYS A N 1
ATOM 736 C CA . LYS A 1 90 ? 0.890 9.089 34.221 1.00 75.75 90 LYS A CA 1
ATOM 737 C C . LYS A 1 90 ? 0.813 10.536 34.719 1.00 75.75 90 LYS A C 1
ATOM 739 O O . LYS A 1 90 ? 1.345 10.810 35.787 1.00 75.75 90 LYS A O 1
ATOM 744 N N . LYS A 1 91 ? 0.170 11.441 33.973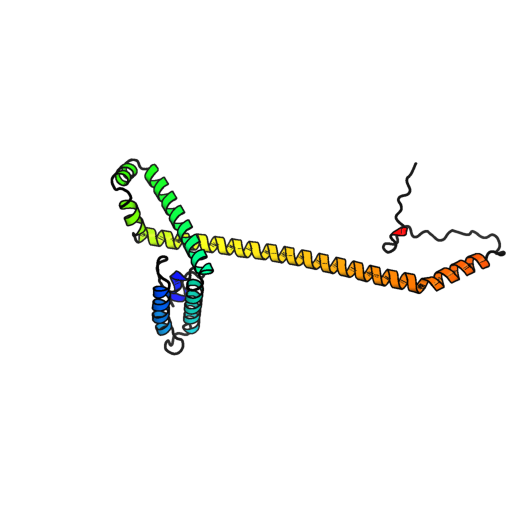 1.00 76.94 91 LY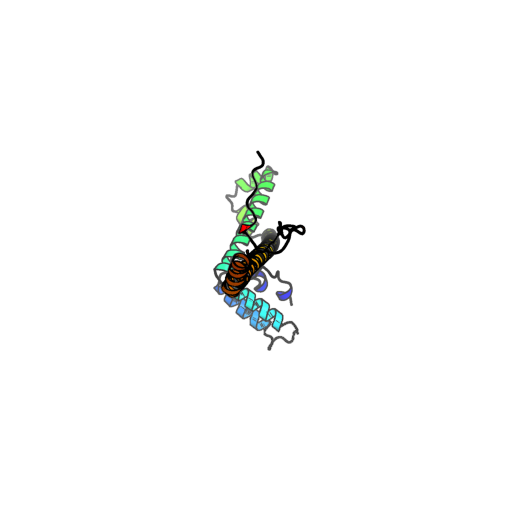S A N 1
ATOM 745 C CA . LYS A 1 91 ? -0.019 12.844 34.382 1.00 76.94 91 LYS A CA 1
ATOM 746 C C . LYS A 1 91 ? -1.121 13.022 35.432 1.00 76.94 91 LYS A C 1
ATOM 748 O O . LYS A 1 91 ? -1.094 14.004 36.159 1.00 76.94 91 LYS A O 1
ATOM 753 N N . ASN A 1 92 ? -2.063 12.082 35.529 1.00 74.88 92 ASN A N 1
ATOM 754 C CA . ASN A 1 92 ? -3.184 12.134 36.466 1.00 74.88 92 ASN A CA 1
ATOM 755 C C . ASN A 1 92 ? -3.054 11.032 37.529 1.00 74.88 92 ASN A C 1
ATOM 757 O O . ASN A 1 92 ? -3.449 9.889 37.295 1.00 74.88 92 ASN A O 1
ATOM 761 N N . THR A 1 93 ? -2.549 11.379 38.719 1.00 69.19 93 THR A N 1
ATOM 762 C CA . THR A 1 93 ? -2.321 10.446 39.844 1.00 69.19 93 THR A CA 1
ATOM 763 C C . THR A 1 93 ? -3.564 9.621 40.211 1.00 69.19 93 THR A C 1
ATOM 765 O O . THR A 1 93 ? -3.451 8.415 40.423 1.00 69.19 93 THR A O 1
ATOM 768 N N . ALA A 1 94 ? -4.760 10.224 40.188 1.00 66.06 94 ALA A N 1
ATOM 769 C CA . ALA A 1 94 ? -6.027 9.536 40.467 1.00 66.06 94 ALA A CA 1
ATOM 770 C C . ALA A 1 94 ? -6.373 8.446 39.428 1.00 66.06 94 ALA A C 1
ATOM 772 O O . ALA A 1 94 ? -6.813 7.353 39.780 1.00 66.06 94 ALA A O 1
ATOM 773 N N . ASN A 1 95 ? -6.106 8.704 38.143 1.00 65.12 95 ASN A N 1
ATOM 774 C CA . ASN A 1 95 ? -6.354 7.730 37.076 1.00 65.12 95 ASN A CA 1
ATOM 775 C C . ASN A 1 95 ? -5.292 6.622 37.043 1.00 65.12 95 ASN A C 1
ATOM 777 O O . ASN A 1 95 ? -5.597 5.490 36.668 1.00 65.12 95 ASN A O 1
ATOM 781 N N . LYS A 1 96 ? -4.058 6.925 37.468 1.00 65.06 96 LYS A N 1
ATOM 782 C CA . LYS A 1 96 ? -2.995 5.930 37.645 1.00 65.06 96 LYS A CA 1
ATOM 783 C C . LYS A 1 96 ? -3.394 4.887 38.693 1.00 65.06 96 LYS A C 1
ATOM 785 O O . LYS A 1 96 ? -3.287 3.697 38.405 1.00 65.06 96 LYS A O 1
ATOM 790 N N . LEU A 1 97 ? -3.904 5.332 39.847 1.00 60.91 97 LEU A N 1
ATOM 791 C CA . LEU A 1 97 ? -4.371 4.450 40.923 1.00 60.91 97 LEU A CA 1
ATOM 792 C C . LEU A 1 97 ? -5.501 3.528 40.441 1.00 60.91 97 LEU A C 1
ATOM 794 O O . LEU A 1 97 ? -5.432 2.323 40.644 1.00 60.91 97 LEU A O 1
ATOM 798 N N . LYS A 1 98 ? -6.482 4.071 39.707 1.00 64.94 98 LYS A N 1
ATOM 799 C CA . LYS A 1 98 ? -7.608 3.294 39.163 1.00 64.94 98 LYS A CA 1
ATOM 800 C C . LYS A 1 98 ? -7.181 2.258 38.113 1.00 64.94 98 LYS A C 1
ATOM 802 O O . LYS A 1 98 ? -7.746 1.176 38.074 1.00 64.94 98 LYS A O 1
ATOM 807 N N . SER A 1 99 ? -6.160 2.552 37.300 1.00 64.25 99 SER A N 1
ATOM 808 C CA . SER A 1 99 ? -5.637 1.590 36.312 1.00 64.25 99 SER A CA 1
ATOM 809 C C . SER A 1 99 ? -4.799 0.457 36.918 1.00 64.25 99 SER A C 1
ATOM 811 O O . SER A 1 99 ? -4.738 -0.622 36.341 1.00 64.25 99 SER A O 1
ATOM 813 N N . LEU A 1 100 ? -4.151 0.698 38.066 1.00 62.69 100 LEU A N 1
ATOM 814 C CA . LEU A 1 100 ? -3.313 -0.288 38.765 1.00 62.69 100 LEU A CA 1
ATOM 815 C C . LEU A 1 100 ? -4.137 -1.372 39.468 1.00 62.69 100 LEU A C 1
ATOM 817 O O . LEU A 1 100 ? -3.629 -2.464 39.683 1.00 62.69 100 LEU A O 1
ATOM 821 N N . VAL A 1 101 ? -5.388 -1.066 39.817 1.00 61.22 101 VAL A N 1
ATOM 822 C CA . VAL A 1 101 ? -6.281 -1.965 40.563 1.00 61.22 101 VAL A CA 1
ATOM 823 C C . VAL A 1 101 ? -6.903 -3.050 39.674 1.00 61.22 101 VAL A C 1
ATOM 825 O O . VAL A 1 101 ? -7.316 -4.079 40.188 1.00 61.22 101 VAL A O 1
ATOM 828 N N . ASP A 1 102 ? -6.949 -2.855 38.352 1.00 59.06 102 ASP A N 1
ATOM 829 C CA . ASP A 1 102 ? -7.821 -3.644 37.464 1.00 59.06 102 ASP A CA 1
ATOM 830 C C . ASP A 1 102 ? -7.069 -4.513 36.430 1.00 59.06 102 ASP A C 1
ATOM 832 O O . ASP A 1 102 ? -7.607 -4.830 35.371 1.00 59.06 102 ASP A O 1
ATOM 836 N N . GLU A 1 103 ? -5.800 -4.859 36.703 1.00 60.06 103 GLU A N 1
ATOM 837 C CA . GLU A 1 103 ? -4.970 -5.847 35.968 1.00 60.06 103 GLU A CA 1
ATOM 838 C C . GLU A 1 103 ? -5.144 -5.874 34.427 1.00 60.06 103 GLU A C 1
ATOM 840 O O . GLU A 1 103 ? -5.239 -6.924 33.795 1.00 60.06 103 GLU A O 1
ATOM 845 N N . GLY A 1 104 ? -5.210 -4.707 33.776 1.00 65.00 104 GLY A N 1
ATOM 846 C CA . GLY A 1 104 ? -5.322 -4.607 32.313 1.00 65.00 104 GLY A CA 1
ATOM 847 C C . GLY A 1 104 ? -6.727 -4.819 31.723 1.00 65.00 104 GLY A C 1
ATOM 848 O O . GLY A 1 104 ? -6.912 -4.556 30.532 1.00 65.00 104 GLY A O 1
ATOM 849 N N . LYS A 1 105 ? -7.746 -5.181 32.519 1.00 68.06 105 LYS A N 1
ATOM 850 C CA . LYS A 1 105 ? -9.151 -5.257 32.058 1.00 68.06 105 LYS A CA 1
ATOM 851 C C . LYS A 1 105 ? -9.658 -3.913 31.541 1.00 68.06 105 LYS A C 1
ATOM 853 O O . LYS A 1 105 ? -10.254 -3.850 30.467 1.00 68.06 105 LYS A O 1
ATOM 858 N N . TYR A 1 106 ? -9.334 -2.833 32.251 1.00 70.31 106 TYR A N 1
ATOM 859 C CA . TYR A 1 106 ? -9.717 -1.473 31.864 1.00 70.31 106 TYR A CA 1
ATOM 860 C C . TYR A 1 106 ? -9.127 -1.048 30.507 1.00 70.31 106 TYR A C 1
ATOM 862 O O . TYR A 1 106 ? -9.744 -0.300 29.749 1.00 70.31 106 TYR A O 1
ATOM 870 N N . GLU A 1 107 ? -7.925 -1.527 30.175 1.00 72.69 107 GLU A N 1
ATOM 871 C CA . GLU A 1 107 ? -7.272 -1.217 28.900 1.00 72.69 107 GLU A CA 1
ATOM 872 C C . GLU A 1 107 ? -7.939 -1.976 27.743 1.00 72.69 107 GLU A C 1
ATOM 874 O O . GLU A 1 107 ? -8.265 -1.373 26.722 1.00 72.69 107 GLU A O 1
ATOM 879 N N . GLN A 1 108 ? -8.271 -3.255 27.942 1.00 78.81 108 GLN A N 1
ATOM 880 C CA . GLN A 1 108 ? -9.012 -4.058 26.959 1.00 78.81 108 GLN A CA 1
ATOM 881 C C . GLN A 1 108 ? -10.435 -3.539 26.707 1.00 78.81 108 GLN A C 1
ATOM 883 O O . GLN A 1 108 ? -10.955 -3.646 25.596 1.00 78.81 108 GLN A O 1
ATOM 888 N N . GLU A 1 109 ? -11.105 -3.021 27.734 1.00 82.62 109 GLU A N 1
ATOM 889 C CA . GLU A 1 109 ? -12.438 -2.428 27.596 1.00 82.62 109 GLU A CA 1
ATOM 890 C C . GLU A 1 109 ? -12.375 -1.078 26.874 1.00 82.62 109 GLU A C 1
ATOM 892 O O . GLU A 1 109 ? -13.157 -0.816 25.958 1.00 82.62 109 GLU A O 1
ATOM 897 N N . TYR A 1 110 ? -11.368 -0.260 27.189 1.00 82.19 110 TYR A N 1
ATOM 898 C CA . TYR A 1 110 ? -11.113 0.980 26.466 1.00 82.19 110 TYR A CA 1
ATOM 899 C C . TYR A 1 110 ? -10.799 0.733 24.986 1.00 82.19 110 TYR A C 1
ATOM 901 O O . TYR A 1 110 ? -11.320 1.444 24.132 1.00 82.19 110 TYR A O 1
ATOM 909 N N . GLU A 1 111 ? -10.015 -0.291 24.651 1.00 84.69 111 GLU A N 1
ATOM 910 C CA . GLU A 1 111 ? -9.714 -0.638 23.256 1.00 84.69 111 GLU A CA 1
ATOM 911 C C . GLU A 1 111 ? -10.933 -1.113 22.466 1.00 84.69 111 GLU A C 1
ATOM 913 O O . GLU A 1 111 ? -11.024 -0.900 21.255 1.00 84.69 111 GLU A O 1
ATOM 918 N N . ARG A 1 112 ? -11.892 -1.735 23.154 1.00 86.00 112 ARG A N 1
ATOM 919 C CA . ARG A 1 112 ? -13.171 -2.131 22.562 1.00 86.00 112 ARG A CA 1
ATOM 920 C C . ARG A 1 112 ? -14.142 -0.961 22.420 1.00 86.00 112 ARG A C 1
ATOM 922 O O . ARG A 1 112 ? -15.058 -1.061 21.609 1.00 86.00 112 ARG A O 1
ATOM 929 N N . SER A 1 113 ? -13.930 0.140 23.146 1.00 90.50 113 SER A N 1
ATOM 930 C CA . SER A 1 113 ? -14.786 1.325 23.065 1.00 90.50 113 SER A CA 1
ATOM 931 C C . SER A 1 113 ? -14.824 1.917 21.652 1.00 90.50 113 SER A C 1
ATOM 933 O O . SER A 1 113 ? -13.810 1.984 20.950 1.00 90.50 113 SER A O 1
ATOM 935 N N . GLU A 1 114 ? -15.992 2.417 21.241 1.00 89.50 114 GLU A N 1
ATOM 936 C CA . GLU A 1 114 ? -16.156 3.052 19.927 1.00 89.50 114 GLU A CA 1
ATOM 937 C C . GLU A 1 114 ? -15.214 4.246 19.740 1.00 89.50 114 GLU A C 1
ATOM 939 O O . GLU A 1 114 ? -14.665 4.443 18.657 1.00 89.50 114 GLU A O 1
ATOM 944 N N . ALA A 1 115 ? -14.970 5.010 20.808 1.00 91.00 115 ALA A N 1
ATOM 945 C CA . ALA A 1 115 ? -14.056 6.145 20.786 1.00 91.00 115 ALA A CA 1
ATOM 946 C C . ALA A 1 115 ? -12.628 5.717 20.411 1.00 91.00 115 ALA A C 1
ATOM 948 O O . ALA A 1 115 ? -11.989 6.365 19.579 1.00 91.00 115 ALA A O 1
ATOM 949 N N . PHE A 1 116 ? -12.131 4.612 20.977 1.00 91.00 116 PHE A N 1
ATOM 95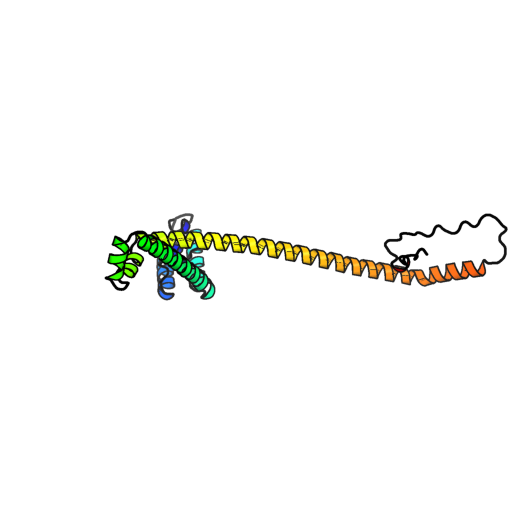0 C CA . PHE A 1 116 ? -10.815 4.086 20.620 1.00 91.00 116 PHE A CA 1
ATOM 951 C C . PHE A 1 116 ? -10.796 3.539 19.196 1.00 91.00 116 PHE A C 1
ATOM 953 O O . PHE A 1 116 ? -9.867 3.832 18.448 1.00 91.00 116 PHE A O 1
ATOM 960 N N . GLN A 1 117 ? -11.830 2.806 18.777 1.00 90.69 117 GLN A N 1
ATOM 961 C CA . GLN A 1 117 ? -11.907 2.297 17.406 1.00 90.69 117 GLN A CA 1
ATOM 962 C C . GLN A 1 117 ? -11.922 3.427 16.366 1.00 90.69 117 GLN A C 1
ATOM 964 O O . GLN A 1 117 ? -11.272 3.317 15.325 1.00 90.69 117 GLN A O 1
ATOM 969 N N . GLN A 1 118 ? -12.620 4.533 16.642 1.00 91.69 118 GLN A N 1
ATOM 970 C CA . GLN A 1 118 ? -12.612 5.723 15.788 1.00 91.69 118 GLN A CA 1
ATOM 971 C C . GLN A 1 118 ? -11.228 6.386 15.757 1.00 91.69 118 GLN A C 1
ATOM 973 O O . GLN A 1 118 ? -10.722 6.690 14.675 1.00 91.69 118 GLN A O 1
ATOM 978 N N . GLN A 1 119 ? -10.578 6.553 16.915 1.00 93.69 119 GLN A N 1
ATOM 979 C CA . GLN A 1 119 ? -9.207 7.075 16.988 1.00 93.69 119 GLN A CA 1
ATOM 980 C C . GLN A 1 119 ? -8.221 6.186 16.229 1.00 93.69 119 GLN A C 1
ATOM 982 O O . GLN A 1 119 ? -7.374 6.698 15.498 1.00 93.69 119 GLN A O 1
ATOM 987 N N . LEU A 1 120 ? -8.362 4.867 16.351 1.00 93.25 120 LEU A N 1
ATOM 988 C CA . LEU A 1 120 ? -7.549 3.894 15.641 1.00 93.25 120 LEU A CA 1
ATOM 989 C C . LEU A 1 120 ? -7.736 4.019 14.131 1.00 93.25 120 LEU A C 1
ATOM 991 O O . LEU A 1 120 ? -6.747 4.136 13.417 1.00 93.25 120 LEU A O 1
ATOM 995 N N . LYS A 1 121 ? -8.978 4.066 13.635 1.00 91.75 121 LYS A N 1
ATOM 996 C CA . LYS A 1 121 ? -9.254 4.262 12.201 1.00 91.75 121 LYS A CA 1
ATOM 997 C C . LYS A 1 121 ? -8.614 5.544 11.669 1.00 91.75 121 LYS A C 1
ATOM 999 O O . LYS A 1 121 ? -7.949 5.513 10.636 1.00 91.75 121 LYS A O 1
ATOM 1004 N N . MET A 1 122 ? -8.759 6.655 12.394 1.00 93.12 122 MET A N 1
ATOM 1005 C CA . MET A 1 122 ? -8.144 7.929 12.008 1.00 93.12 122 MET A CA 1
ATOM 1006 C C . MET A 1 122 ? -6.617 7.853 12.004 1.00 93.12 122 MET A C 1
ATOM 1008 O O . MET A 1 122 ? -5.984 8.351 11.073 1.00 93.12 122 MET A O 1
ATOM 1012 N N . LYS A 1 123 ? -6.022 7.189 12.998 1.00 94.50 123 LYS A N 1
ATOM 1013 C CA . LYS A 1 123 ? -4.569 7.048 13.088 1.00 94.50 123 LYS A CA 1
ATOM 1014 C C . LYS A 1 123 ? -4.001 6.138 12.000 1.00 94.50 123 LYS A C 1
ATOM 1016 O O . LYS A 1 123 ? -2.995 6.472 11.386 1.00 94.50 123 LYS A O 1
ATOM 1021 N N . VAL A 1 124 ? -4.675 5.030 11.703 1.00 94.81 124 VAL A N 1
ATOM 1022 C CA . VAL A 1 124 ? -4.325 4.139 10.587 1.00 94.81 124 VAL A CA 1
ATOM 1023 C C . VAL A 1 124 ? -4.379 4.894 9.263 1.00 94.81 124 VAL A C 1
ATOM 1025 O O . VAL A 1 124 ? -3.461 4.785 8.455 1.00 94.81 124 VAL A O 1
ATOM 1028 N N . ARG A 1 125 ? -5.411 5.720 9.055 1.00 94.31 125 ARG A N 1
ATOM 1029 C CA . ARG A 1 125 ? -5.522 6.578 7.871 1.00 94.31 125 ARG A CA 1
ATOM 1030 C C . ARG A 1 125 ? -4.355 7.561 7.745 1.00 94.31 125 ARG A C 1
ATOM 1032 O O . ARG A 1 125 ? -3.836 7.732 6.643 1.00 94.31 125 ARG A O 1
ATOM 1039 N N . GLU A 1 126 ? -3.942 8.190 8.843 1.00 94.44 126 GLU A N 1
ATOM 1040 C CA . GLU A 1 126 ? -2.775 9.082 8.884 1.00 94.44 126 GLU A CA 1
ATOM 1041 C C . GLU A 1 126 ? -1.498 8.334 8.474 1.00 94.44 126 GLU A C 1
ATOM 1043 O O . GLU A 1 126 ? -0.836 8.733 7.516 1.00 94.44 126 GLU A O 1
ATOM 1048 N N . ILE A 1 127 ? -1.212 7.203 9.130 1.00 94.44 127 ILE A N 1
ATOM 1049 C CA . ILE A 1 127 ? -0.014 6.394 8.874 1.00 94.44 127 ILE A CA 1
ATOM 1050 C C . ILE A 1 127 ? 0.022 5.909 7.423 1.00 94.44 127 ILE A C 1
ATOM 1052 O O . ILE A 1 127 ? 1.030 6.081 6.746 1.00 94.44 127 ILE A O 1
ATOM 1056 N N . LEU A 1 128 ? -1.076 5.349 6.912 1.00 94.25 128 LEU A N 1
ATOM 1057 C CA . LEU A 1 128 ? -1.138 4.862 5.532 1.00 94.25 128 LEU A CA 1
ATOM 1058 C C . LEU A 1 128 ? -0.933 5.989 4.511 1.00 94.25 128 LEU A C 1
ATOM 1060 O O . LEU A 1 128 ? -0.249 5.788 3.511 1.00 94.25 128 LEU A O 1
ATOM 1064 N N . THR A 1 129 ? -1.491 7.179 4.760 1.00 94.19 129 THR A N 1
ATOM 1065 C CA . THR A 1 129 ? -1.296 8.345 3.877 1.00 94.19 129 THR A CA 1
ATOM 1066 C C . THR A 1 129 ? 0.174 8.759 3.830 1.00 94.19 129 THR A C 1
ATOM 1068 O O . THR A 1 129 ? 0.723 9.000 2.755 1.00 94.19 129 THR A O 1
ATOM 1071 N N . ASP A 1 130 ? 0.812 8.822 4.994 1.00 93.19 130 ASP A N 1
ATOM 1072 C CA . ASP A 1 130 ? 2.207 9.223 5.148 1.00 93.19 130 ASP A CA 1
ATOM 1073 C C . ASP A 1 130 ? 3.169 8.189 4.535 1.00 93.19 130 ASP A C 1
ATOM 1075 O O . ASP A 1 130 ? 4.082 8.544 3.787 1.00 93.19 130 ASP A O 1
ATOM 1079 N N . GLN A 1 131 ? 2.919 6.893 4.747 1.00 91.75 131 GLN A N 1
ATOM 1080 C CA . GLN A 1 131 ? 3.692 5.820 4.115 1.00 91.75 131 GLN A CA 1
ATOM 1081 C C . GLN A 1 131 ? 3.555 5.825 2.590 1.00 91.75 131 GLN A C 1
ATOM 1083 O O . GLN A 1 131 ? 4.557 5.712 1.884 1.00 91.75 131 GLN A O 1
ATOM 1088 N N . GLU A 1 132 ? 2.345 6.021 2.063 1.00 92.56 132 GLU A N 1
ATOM 1089 C CA . GLU A 1 132 ? 2.126 6.113 0.618 1.00 92.56 132 GLU A CA 1
ATOM 1090 C C . GLU A 1 132 ? 2.851 7.320 0.016 1.00 92.56 132 GLU A C 1
ATOM 1092 O O . GLU A 1 132 ? 3.468 7.216 -1.048 1.00 92.56 132 GLU A O 1
ATOM 1097 N N . TRP A 1 133 ? 2.828 8.460 0.709 1.00 93.50 133 TRP A N 1
ATOM 1098 C CA . TRP A 1 133 ? 3.573 9.642 0.292 1.00 93.50 133 TRP A CA 1
ATOM 1099 C C . TRP A 1 133 ? 5.085 9.381 0.275 1.00 93.50 133 TRP A C 1
ATOM 1101 O O . TRP A 1 133 ? 5.749 9.687 -0.720 1.00 93.50 133 TRP A O 1
ATOM 1111 N N . ARG A 1 134 ? 5.630 8.750 1.325 1.00 94.00 134 ARG A N 1
ATOM 1112 C CA . ARG A 1 134 ? 7.048 8.359 1.376 1.00 94.00 134 ARG A CA 1
ATOM 1113 C C . ARG A 1 134 ? 7.414 7.390 0.259 1.00 94.00 134 ARG A C 1
ATOM 1115 O O . ARG A 1 134 ? 8.439 7.595 -0.391 1.00 94.00 134 ARG A O 1
ATOM 1122 N N . ARG A 1 135 ? 6.579 6.380 0.005 1.00 92.62 135 ARG A N 1
ATOM 1123 C CA . ARG A 1 135 ? 6.783 5.386 -1.057 1.00 92.62 135 ARG A CA 1
ATOM 1124 C C . ARG A 1 135 ? 6.861 6.053 -2.425 1.00 92.62 135 ARG A C 1
ATOM 1126 O O . ARG A 1 135 ? 7.836 5.847 -3.140 1.00 92.62 135 ARG A O 1
ATOM 1133 N N . ARG A 1 136 ? 5.897 6.919 -2.756 1.00 92.94 136 ARG A N 1
ATOM 1134 C CA . ARG A 1 136 ? 5.893 7.667 -4.027 1.00 92.94 136 ARG A CA 1
ATOM 1135 C C . ARG A 1 136 ? 7.109 8.569 -4.160 1.00 92.94 136 ARG A C 1
ATOM 1137 O O . ARG A 1 136 ? 7.755 8.580 -5.200 1.00 92.94 136 ARG A O 1
ATOM 1144 N N . LYS A 1 137 ? 7.456 9.293 -3.095 1.00 95.56 137 LYS A N 1
ATOM 1145 C CA . LYS A 1 137 ? 8.633 10.165 -3.087 1.00 95.56 137 LYS A CA 1
ATOM 1146 C C . LYS A 1 137 ? 9.932 9.381 -3.275 1.00 95.56 137 LYS A C 1
ATOM 1148 O O . LYS A 1 137 ? 10.831 9.850 -3.965 1.00 95.56 137 LYS A O 1
ATOM 1153 N N . MET A 1 138 ? 10.043 8.200 -2.670 1.00 93.44 138 MET A N 1
ATOM 1154 C CA . MET A 1 138 ? 11.185 7.310 -2.871 1.00 93.44 138 MET A CA 1
ATOM 1155 C C . MET A 1 138 ? 11.241 6.793 -4.311 1.00 93.44 138 MET A C 1
ATOM 1157 O O . MET A 1 138 ? 12.291 6.879 -4.935 1.00 93.44 138 MET A O 1
ATOM 1161 N N . GLN A 1 139 ? 10.112 6.339 -4.857 1.00 94.06 139 GLN A N 1
ATOM 1162 C CA . GLN A 1 139 ? 10.023 5.831 -6.225 1.00 94.06 139 GLN A CA 1
ATOM 1163 C C . GLN A 1 139 ? 10.413 6.884 -7.270 1.00 94.06 139 GLN A C 1
ATOM 1165 O O . GLN A 1 139 ? 11.132 6.562 -8.209 1.00 94.06 139 GLN A O 1
ATOM 1170 N N . MET A 1 140 ? 9.995 8.144 -7.093 1.00 92.69 140 MET A N 1
ATOM 1171 C CA . MET A 1 140 ? 10.422 9.233 -7.981 1.00 92.69 140 MET A CA 1
ATOM 1172 C C . MET A 1 140 ? 11.942 9.425 -7.956 1.00 92.69 140 MET A C 1
ATOM 1174 O O . MET A 1 140 ? 12.550 9.517 -9.013 1.00 92.69 140 MET A O 1
ATOM 1178 N N . ARG A 1 141 ? 12.565 9.414 -6.768 1.00 95.50 141 ARG A N 1
ATOM 1179 C CA . ARG A 1 141 ? 14.026 9.559 -6.640 1.00 95.50 141 ARG A CA 1
ATOM 1180 C C . ARG A 1 141 ? 14.789 8.414 -7.303 1.00 95.50 141 ARG A C 1
ATOM 1182 O O . ARG A 1 141 ? 15.753 8.671 -8.009 1.00 95.50 141 ARG A O 1
ATOM 1189 N N . ILE A 1 142 ? 14.333 7.174 -7.114 1.00 95.00 142 ILE A N 1
ATOM 1190 C CA . ILE A 1 142 ? 14.935 6.001 -7.767 1.00 95.00 142 ILE A CA 1
ATOM 1191 C C . ILE A 1 142 ? 14.832 6.140 -9.289 1.00 95.00 142 ILE A C 1
ATOM 1193 O O . ILE A 1 142 ? 15.829 5.992 -9.983 1.00 95.00 142 ILE A O 1
ATOM 1197 N N . SER A 1 143 ? 13.653 6.494 -9.809 1.00 95.31 143 SER A N 1
ATOM 1198 C CA . SER A 1 143 ? 13.455 6.670 -11.251 1.00 95.31 143 SER A CA 1
ATOM 1199 C C . SER A 1 143 ? 14.318 7.794 -11.837 1.00 95.31 143 SER A C 1
ATOM 1201 O O . SER A 1 143 ? 14.782 7.673 -12.970 1.00 95.31 143 SER A O 1
ATOM 1203 N N . GLU A 1 144 ? 14.528 8.886 -11.097 1.00 94.88 144 GLU A N 1
ATOM 1204 C CA . GLU A 1 144 ? 15.437 9.965 -11.497 1.00 94.88 144 GLU A CA 1
ATOM 1205 C C . GLU A 1 144 ? 16.893 9.482 -11.542 1.00 94.88 144 GLU A C 1
ATOM 1207 O O . GLU A 1 144 ? 17.595 9.752 -12.518 1.00 94.88 144 GLU A O 1
ATOM 1212 N N . GLU A 1 145 ? 17.351 8.742 -10.528 1.00 93.69 145 GLU A N 1
ATOM 1213 C CA . GLU A 1 145 ? 18.703 8.171 -10.489 1.00 93.69 145 GLU A CA 1
ATOM 1214 C C . GLU A 1 145 ? 18.934 7.140 -11.600 1.00 93.69 145 GLU A C 1
ATOM 1216 O O . GLU A 1 145 ? 19.948 7.215 -12.294 1.00 93.69 145 GLU A O 1
ATOM 1221 N N . GLU A 1 146 ? 17.982 6.235 -11.835 1.00 94.44 146 GLU A N 1
ATOM 1222 C CA . GLU A 1 146 ? 18.026 5.273 -12.944 1.00 94.44 146 GLU A CA 1
ATOM 1223 C C . GLU A 1 146 ? 18.083 5.984 -14.302 1.00 94.44 146 GLU A C 1
ATOM 1225 O O . GLU A 1 146 ? 18.852 5.594 -15.183 1.00 94.44 146 GLU A O 1
ATOM 1230 N N . GLY A 1 147 ? 17.316 7.067 -14.467 1.00 95.81 147 GLY A N 1
ATOM 1231 C CA . GLY A 1 147 ? 17.348 7.893 -15.673 1.00 95.81 147 GLY A CA 1
ATOM 1232 C C . GLY A 1 147 ? 18.706 8.559 -15.899 1.00 95.81 147 GLY A C 1
ATOM 1233 O O . GLY A 1 147 ? 19.198 8.585 -17.028 1.00 95.81 147 GLY A O 1
ATOM 1234 N N . ARG A 1 148 ? 19.343 9.057 -14.831 1.00 95.56 148 ARG A N 1
ATOM 1235 C CA . ARG A 1 148 ? 20.699 9.624 -14.901 1.00 95.56 148 ARG A CA 1
ATOM 1236 C C . ARG A 1 148 ? 21.734 8.567 -15.264 1.00 95.56 148 ARG A C 1
ATOM 1238 O O . ARG A 1 148 ? 22.510 8.789 -16.186 1.00 95.56 148 ARG A O 1
ATOM 1245 N N . LEU A 1 149 ? 21.699 7.414 -14.598 1.00 95.69 149 LEU A N 1
ATOM 1246 C CA . LEU A 1 149 ? 22.626 6.318 -14.866 1.00 95.69 149 LEU A CA 1
ATOM 1247 C C . LEU A 1 149 ? 22.515 5.834 -16.316 1.00 95.69 149 LEU A C 1
ATOM 1249 O O . LEU A 1 149 ? 23.524 5.656 -16.992 1.00 95.69 149 LEU A O 1
ATOM 1253 N N . LYS A 1 150 ? 21.287 5.689 -16.824 1.00 95.62 150 LYS A N 1
ATOM 1254 C CA . LYS A 1 150 ? 21.045 5.296 -18.214 1.00 95.62 150 LYS A CA 1
ATOM 1255 C C . LYS A 1 150 ? 21.612 6.310 -19.209 1.00 95.62 150 LYS A C 1
ATOM 1257 O O . LYS A 1 150 ? 22.194 5.910 -20.214 1.00 95.62 150 LYS A O 1
ATOM 1262 N N . LYS A 1 151 ? 21.471 7.607 -18.926 1.00 95.12 151 LYS A N 1
ATOM 1263 C CA . LYS A 1 151 ? 22.046 8.667 -19.758 1.00 95.12 151 LYS A CA 1
ATOM 1264 C C . LYS A 1 151 ? 23.576 8.602 -19.769 1.00 95.12 151 LYS A C 1
ATOM 1266 O O . LYS A 1 151 ? 24.164 8.631 -20.844 1.00 95.12 151 LYS A O 1
ATOM 1271 N N . ASP A 1 152 ? 24.207 8.434 -18.609 1.00 95.06 152 ASP A N 1
ATOM 1272 C CA . ASP A 1 152 ? 25.665 8.289 -18.510 1.00 95.06 152 ASP A CA 1
ATOM 1273 C C . ASP A 1 152 ? 26.152 7.028 -19.264 1.00 95.06 152 ASP A C 1
ATOM 1275 O O . ASP A 1 152 ? 27.161 7.047 -19.976 1.00 95.06 152 ASP A O 1
ATOM 1279 N N . GLU A 1 153 ? 25.412 5.916 -19.185 1.00 95.06 153 GLU A N 1
ATOM 1280 C CA . GLU A 1 153 ? 25.690 4.712 -19.976 1.00 95.06 153 GLU A CA 1
ATOM 1281 C C . GLU A 1 153 ? 25.564 4.939 -21.490 1.00 95.06 153 GLU A C 1
ATOM 1283 O O . GLU A 1 153 ? 26.360 4.408 -22.266 1.00 95.06 153 GLU A O 1
ATOM 1288 N N . GLU A 1 154 ? 24.558 5.688 -21.936 1.00 94.75 154 GLU A N 1
ATOM 1289 C CA . GLU A 1 154 ? 24.372 6.029 -23.349 1.00 94.75 154 GLU A CA 1
ATOM 1290 C C . GLU A 1 154 ? 25.497 6.947 -23.844 1.00 94.75 154 GLU A C 1
ATOM 1292 O O . GLU A 1 154 ? 26.120 6.650 -24.864 1.00 94.75 154 GLU A O 1
ATOM 1297 N N . GLU A 1 155 ? 25.845 7.985 -23.081 1.00 95.00 155 GLU A N 1
ATOM 1298 C CA . GLU A 1 155 ? 26.945 8.903 -23.396 1.00 95.00 155 GLU A CA 1
AT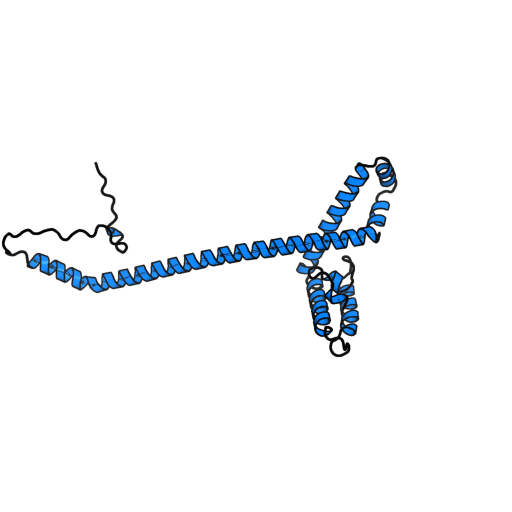OM 1299 C C . GLU A 1 155 ? 28.295 8.181 -23.467 1.00 95.00 155 GLU A C 1
ATOM 1301 O O . GLU A 1 155 ? 29.088 8.413 -24.386 1.00 95.00 155 GLU A O 1
ATOM 1306 N N . THR A 1 156 ? 28.565 7.254 -22.543 1.00 94.62 156 THR A N 1
ATOM 1307 C CA . THR A 1 156 ? 29.786 6.440 -22.603 1.00 94.62 156 THR A CA 1
ATOM 1308 C C . THR A 1 156 ? 29.789 5.522 -23.820 1.00 94.62 156 THR A C 1
ATOM 1310 O O . THR A 1 156 ? 30.790 5.488 -24.540 1.00 94.62 156 THR A O 1
ATOM 1313 N N . LYS A 1 157 ? 28.687 4.816 -24.113 1.00 95.19 157 LYS A N 1
ATOM 1314 C CA . LYS A 1 157 ? 28.558 3.977 -25.320 1.00 95.19 157 LYS A CA 1
ATOM 1315 C C . LYS A 1 157 ? 28.777 4.795 -26.595 1.00 95.19 157 LYS A C 1
ATOM 1317 O O . LYS A 1 157 ? 29.505 4.345 -27.482 1.00 95.19 157 LYS A O 1
ATOM 1322 N N . GLU A 1 158 ? 28.219 5.999 -26.675 1.00 94.81 158 GLU A N 1
ATOM 1323 C CA . GLU A 1 158 ? 28.446 6.920 -27.790 1.00 94.81 158 GLU A CA 1
ATOM 1324 C C . GLU A 1 158 ? 29.899 7.389 -27.882 1.00 94.81 158 GLU A C 1
ATOM 1326 O O . GLU A 1 158 ? 30.458 7.414 -28.978 1.00 94.81 158 GLU A O 1
ATOM 1331 N N . MET A 1 159 ? 30.541 7.719 -26.758 1.00 93.56 159 MET A N 1
ATOM 1332 C CA . MET A 1 159 ? 31.967 8.057 -26.728 1.00 93.56 159 MET A CA 1
ATOM 1333 C C . MET A 1 159 ? 32.828 6.910 -27.256 1.00 93.56 159 MET A C 1
ATOM 1335 O O . MET A 1 159 ? 33.694 7.134 -28.101 1.00 93.56 159 MET A O 1
ATOM 1339 N N . TRP A 1 160 ? 32.584 5.679 -26.801 1.00 92.75 160 TRP A N 1
ATOM 1340 C CA . TRP A 1 160 ? 33.314 4.498 -27.266 1.00 92.75 160 TRP A CA 1
ATOM 1341 C C . TRP A 1 160 ? 33.074 4.223 -28.749 1.00 92.75 160 TRP A C 1
ATOM 1343 O O . TRP A 1 160 ? 34.015 3.871 -29.462 1.00 92.75 160 TRP A O 1
ATOM 1353 N N . LYS A 1 161 ? 31.840 4.414 -29.228 1.00 96.38 161 LYS A N 1
ATOM 1354 C CA . LYS A 1 161 ? 31.498 4.294 -30.648 1.00 96.38 161 LYS A CA 1
ATOM 1355 C C . LYS A 1 161 ? 32.230 5.346 -31.482 1.00 96.38 161 LYS A C 1
ATOM 1357 O O . LYS A 1 161 ? 32.921 4.984 -32.426 1.00 96.38 161 LYS A O 1
ATOM 1362 N N . ARG A 1 162 ? 32.169 6.619 -31.081 1.00 94.44 162 ARG A N 1
ATOM 1363 C CA . ARG A 1 162 ? 32.854 7.733 -31.753 1.00 94.44 162 ARG A CA 1
ATOM 1364 C C . ARG A 1 162 ? 34.369 7.550 -31.762 1.00 94.44 162 ARG A C 1
ATOM 1366 O O . ARG A 1 162 ? 35.013 7.819 -32.770 1.00 94.44 162 ARG A O 1
ATOM 1373 N N . LYS A 1 163 ? 34.940 7.062 -30.656 1.00 93.12 163 LYS A N 1
ATOM 1374 C CA . LYS A 1 163 ? 36.365 6.728 -30.568 1.00 93.12 163 LYS A CA 1
ATOM 1375 C C . LYS A 1 163 ? 36.734 5.627 -31.560 1.00 93.12 163 LYS A C 1
ATOM 1377 O O . LYS A 1 163 ? 37.696 5.792 -32.295 1.00 93.12 163 LYS A O 1
ATOM 1382 N N . ARG A 1 164 ? 35.943 4.551 -31.622 1.00 93.88 164 ARG A N 1
ATOM 1383 C CA . ARG A 1 164 ? 36.149 3.448 -32.569 1.00 93.88 164 ARG A CA 1
ATOM 1384 C C . ARG A 1 164 ? 36.074 3.919 -34.021 1.00 93.88 164 ARG A C 1
ATOM 1386 O O . ARG A 1 164 ? 36.988 3.639 -34.781 1.00 93.88 164 ARG A O 1
ATOM 1393 N N . GLU A 1 165 ? 35.040 4.678 -34.379 1.00 92.81 165 GLU A N 1
ATOM 1394 C CA . GLU A 1 165 ? 34.875 5.247 -35.726 1.00 92.81 165 GLU A CA 1
ATOM 1395 C C . GLU A 1 165 ? 36.053 6.162 -36.103 1.00 92.81 165 GLU A C 1
ATOM 1397 O O . GLU A 1 165 ? 36.556 6.118 -37.226 1.00 92.81 165 GLU A O 1
ATOM 1402 N N . ASN A 1 166 ? 36.534 6.972 -35.156 1.00 92.88 166 ASN A N 1
ATOM 1403 C CA . ASN A 1 166 ? 37.706 7.819 -35.360 1.00 92.88 166 ASN A CA 1
ATOM 1404 C C . ASN A 1 166 ? 38.997 7.000 -35.532 1.00 92.88 166 ASN A C 1
ATOM 1406 O O . ASN A 1 166 ? 39.797 7.321 -36.410 1.00 92.88 166 ASN A O 1
ATOM 1410 N N . ASP A 1 167 ? 39.196 5.947 -34.735 1.00 89.69 167 ASP A N 1
ATOM 1411 C CA . ASP A 1 167 ? 40.352 5.048 -34.841 1.00 89.69 167 ASP A CA 1
ATOM 1412 C C . ASP A 1 167 ? 40.341 4.295 -36.185 1.00 89.69 167 ASP A C 1
ATOM 1414 O O . ASP A 1 167 ? 41.366 4.229 -36.865 1.00 89.69 167 ASP A O 1
ATOM 1418 N N . GLU A 1 168 ? 39.177 3.813 -36.629 1.00 93.56 168 GLU A N 1
ATOM 1419 C CA . GLU A 1 168 ? 38.983 3.201 -37.951 1.00 93.56 168 GLU A CA 1
ATOM 1420 C C . GLU A 1 168 ? 39.293 4.190 -39.084 1.00 93.56 168 GLU A C 1
ATOM 1422 O O . GLU A 1 168 ? 40.029 3.860 -40.017 1.00 93.56 168 GLU A O 1
ATOM 1427 N N . HIS A 1 169 ? 38.800 5.430 -38.995 1.00 92.75 169 HIS A N 1
ATOM 1428 C CA . HIS A 1 169 ? 39.103 6.476 -39.975 1.00 92.75 169 HIS A CA 1
ATOM 1429 C C . HIS A 1 169 ? 40.596 6.853 -39.986 1.00 92.75 169 HIS A C 1
ATOM 1431 O O . HIS A 1 169 ? 41.194 7.079 -41.049 1.00 92.75 169 HIS A O 1
ATOM 1437 N N . TRP A 1 170 ? 41.227 6.906 -38.810 1.00 89.31 170 TRP A N 1
ATOM 1438 C CA . TRP A 1 170 ? 42.657 7.146 -38.668 1.00 89.31 170 TRP A CA 1
ATOM 1439 C C . TRP A 1 170 ? 43.468 6.012 -39.296 1.00 89.31 170 TRP A C 1
ATOM 1441 O O . TRP A 1 170 ? 44.350 6.293 -40.108 1.00 89.31 170 TRP A O 1
ATOM 1451 N N . GLU A 1 171 ? 43.184 4.745 -39.004 1.00 89.94 171 GLU A N 1
ATOM 1452 C CA . GLU A 1 171 ? 43.890 3.622 -39.634 1.00 89.94 171 GLU A CA 1
ATOM 1453 C C . GLU A 1 171 ? 43.613 3.548 -41.143 1.00 89.94 171 GLU A C 1
ATOM 1455 O O . GLU A 1 171 ? 44.548 3.376 -41.922 1.00 89.94 171 GLU A O 1
ATOM 1460 N N . GLY A 1 172 ? 42.385 3.807 -41.601 1.00 91.25 172 GLY A N 1
ATOM 1461 C CA . GLY A 1 172 ? 42.058 3.839 -43.033 1.00 91.25 172 GLY A CA 1
ATOM 1462 C C . GLY A 1 172 ? 42.839 4.897 -43.824 1.00 91.25 172 GLY A C 1
ATOM 1463 O O . GLY A 1 172 ? 43.169 4.705 -44.993 1.00 91.25 172 GLY A O 1
ATOM 1464 N N . THR A 1 173 ? 43.219 6.007 -43.187 1.00 90.62 173 THR A N 1
ATOM 1465 C CA . THR A 1 173 ? 44.051 7.057 -43.804 1.00 90.62 173 THR A CA 1
ATOM 1466 C C . THR A 1 173 ? 45.561 6.833 -43.625 1.00 90.62 173 THR A C 1
ATOM 1468 O O . THR A 1 173 ? 46.362 7.661 -44.071 1.00 90.62 173 THR A O 1
ATOM 1471 N N . ARG A 1 174 ? 45.984 5.712 -43.018 1.00 87.50 174 ARG A N 1
ATOM 1472 C CA . ARG A 1 174 ? 47.389 5.382 -42.725 1.00 87.50 174 ARG A CA 1
ATOM 1473 C C . ARG A 1 174 ? 48.271 5.332 -43.962 1.00 87.50 174 ARG A C 1
ATOM 1475 O O . ARG A 1 174 ? 49.278 6.031 -43.976 1.00 87.50 174 ARG A O 1
ATOM 1482 N N . GLU A 1 175 ? 47.903 4.573 -44.992 1.00 87.25 175 GLU A N 1
ATOM 1483 C CA . GLU A 1 175 ? 48.716 4.444 -46.215 1.00 87.25 175 GLU A CA 1
ATOM 1484 C C . GLU A 1 175 ? 48.939 5.800 -46.886 1.00 87.25 175 GLU A C 1
ATOM 1486 O O . GLU A 1 175 ? 50.058 6.147 -47.256 1.00 87.25 175 GLU A O 1
ATOM 1491 N N . LYS A 1 176 ? 47.896 6.637 -46.937 1.00 86.88 176 LYS A N 1
ATOM 1492 C CA . LYS A 1 176 ? 47.990 8.000 -47.470 1.00 86.88 176 LYS A CA 1
ATOM 1493 C C . LYS A 1 176 ? 48.914 8.881 -46.625 1.00 86.88 176 LYS A C 1
ATOM 1495 O O . LYS A 1 176 ? 49.742 9.601 -47.178 1.00 86.88 176 LYS A O 1
ATOM 1500 N N . ARG A 1 177 ? 48.822 8.813 -45.289 1.00 89.12 177 ARG A N 1
ATOM 1501 C CA . ARG A 1 177 ? 49.743 9.536 -44.390 1.00 89.12 177 ARG A CA 1
ATOM 1502 C C . ARG A 1 177 ? 51.188 9.056 -44.541 1.00 89.12 177 ARG A C 1
ATOM 1504 O O . ARG A 1 177 ? 52.091 9.885 -44.590 1.00 89.12 177 ARG A O 1
ATOM 1511 N N . VAL A 1 178 ? 51.406 7.743 -44.626 1.00 85.38 178 VAL A N 1
ATOM 1512 C CA . VAL A 1 178 ? 52.731 7.130 -44.803 1.00 85.38 178 VAL A CA 1
ATOM 1513 C C . VAL A 1 178 ? 53.315 7.490 -46.168 1.00 85.38 178 VAL A C 1
ATOM 1515 O O . VAL A 1 178 ? 54.490 7.841 -46.232 1.00 85.38 178 VAL A O 1
ATOM 1518 N N . SER A 1 179 ? 52.515 7.471 -47.238 1.00 82.56 179 SER A N 1
ATOM 1519 C CA . SER A 1 179 ? 52.932 7.925 -48.571 1.00 82.56 179 SER A CA 1
ATOM 1520 C C . SER A 1 179 ? 53.338 9.394 -48.544 1.00 82.56 179 SER A C 1
ATOM 1522 O O . SER A 1 179 ? 54.474 9.698 -48.885 1.00 82.56 179 SER A O 1
ATOM 1524 N N . ASN A 1 180 ? 52.487 10.284 -48.017 1.00 84.44 180 ASN A N 1
ATOM 1525 C CA . ASN A 1 180 ? 52.810 11.709 -47.890 1.00 84.44 180 ASN A CA 1
ATOM 1526 C C . ASN A 1 180 ? 54.115 11.945 -47.104 1.00 84.44 180 ASN A C 1
ATOM 1528 O O . ASN A 1 180 ? 54.899 12.826 -47.451 1.00 84.44 180 ASN A O 1
ATOM 1532 N N . TRP A 1 181 ? 54.369 11.162 -46.048 1.00 79.81 181 TRP A N 1
ATOM 1533 C CA . TRP A 1 181 ? 55.617 11.242 -45.283 1.00 79.81 181 TRP A CA 1
ATOM 1534 C C . TRP A 1 181 ? 56.829 10.718 -46.072 1.00 79.81 181 TRP A C 1
ATOM 1536 O O . TRP A 1 181 ? 57.887 11.348 -46.065 1.00 79.81 181 TRP A O 1
ATOM 1546 N N . ARG A 1 182 ? 56.682 9.604 -46.802 1.00 81.50 182 ARG A N 1
ATOM 1547 C CA . ARG A 1 182 ? 57.721 9.077 -47.706 1.00 81.50 182 ARG A CA 1
ATOM 1548 C C . ARG A 1 182 ? 58.062 10.075 -48.815 1.00 81.50 182 ARG A C 1
ATOM 1550 O O . ARG A 1 182 ? 59.239 10.249 -49.120 1.00 81.50 182 ARG A O 1
ATOM 1557 N N . ASP A 1 183 ? 57.061 10.743 -49.379 1.00 79.12 183 ASP A N 1
ATOM 1558 C CA . ASP A 1 183 ? 57.231 11.748 -50.431 1.00 79.12 183 ASP A CA 1
ATOM 1559 C C . ASP A 1 183 ? 57.921 13.008 -49.899 1.00 79.12 183 ASP A C 1
ATOM 1561 O O . ASP A 1 183 ? 58.824 13.530 -50.550 1.00 79.12 183 ASP A O 1
ATOM 1565 N N . PHE A 1 184 ? 57.595 13.441 -48.675 1.00 78.69 184 PHE A N 1
ATOM 1566 C CA . PHE A 1 184 ? 58.311 14.521 -47.989 1.00 78.69 184 PHE A CA 1
ATOM 1567 C C . PHE A 1 184 ? 59.808 14.208 -47.809 1.00 78.69 184 PHE A C 1
ATOM 1569 O O . PHE A 1 184 ? 60.651 15.059 -48.084 1.00 78.69 184 PHE A O 1
ATOM 1576 N N . ILE A 1 185 ? 60.156 12.977 -47.412 1.00 76.00 185 ILE A N 1
ATOM 1577 C CA . ILE A 1 185 ? 61.557 12.540 -47.276 1.00 76.00 185 ILE A CA 1
ATOM 1578 C C . ILE A 1 185 ? 62.259 12.455 -48.642 1.00 76.00 185 ILE A C 1
ATOM 1580 O O . ILE A 1 185 ? 63.405 12.888 -48.775 1.00 76.00 185 ILE A O 1
ATOM 1584 N N . LYS A 1 186 ? 61.584 11.940 -49.678 1.00 70.12 186 LYS A N 1
ATOM 1585 C CA . LYS A 1 186 ? 62.134 11.866 -51.045 1.00 70.12 186 LYS A CA 1
ATOM 1586 C C . LYS A 1 186 ? 62.301 13.243 -51.700 1.00 70.12 186 LYS A C 1
ATOM 1588 O O . LYS A 1 186 ? 63.240 13.430 -52.469 1.00 70.12 186 LYS A O 1
ATOM 1593 N N . GLY A 1 187 ? 61.445 14.209 -51.364 1.00 60.34 187 GLY A N 1
ATOM 1594 C CA . GLY A 1 187 ? 61.515 15.605 -51.809 1.00 60.34 187 GLY A CA 1
ATOM 1595 C C . GLY A 1 187 ? 62.671 16.414 -51.204 1.00 60.34 187 GLY A C 1
ATOM 1596 O O . GLY A 1 187 ? 62.856 17.577 -51.556 1.00 60.34 187 GLY A O 1
ATOM 1597 N N . GLY A 1 188 ? 63.493 15.810 -50.338 1.00 54.62 188 GLY A N 1
ATOM 1598 C CA . GLY A 1 188 ? 64.680 16.406 -49.716 1.00 54.62 188 GLY A CA 1
ATOM 1599 C C . GLY A 1 188 ? 65.865 16.694 -50.654 1.00 54.62 188 GLY A C 1
ATOM 1600 O O . GLY A 1 188 ? 67.012 16.626 -50.215 1.00 54.62 188 GLY A O 1
ATOM 1601 N N . LYS A 1 189 ? 65.636 17.030 -51.932 1.00 52.38 189 LYS A N 1
ATOM 1602 C CA . LYS A 1 189 ? 66.662 17.594 -52.828 1.00 52.38 189 LYS A CA 1
ATOM 1603 C C . LYS A 1 189 ? 66.201 18.930 -53.427 1.00 52.38 189 LYS A C 1
ATOM 1605 O O . LYS A 1 189 ? 65.417 18.964 -54.364 1.00 52.38 189 LYS A O 1
ATOM 1610 N N . LYS A 1 190 ? 66.800 20.003 -52.883 1.00 51.75 190 LYS A N 1
ATOM 1611 C CA . LYS A 1 190 ? 66.902 21.398 -53.371 1.00 51.75 190 LYS A CA 1
ATOM 1612 C C . LYS A 1 190 ? 65.582 22.113 -53.724 1.00 51.75 190 LYS A C 1
ATOM 1614 O O . LYS A 1 190 ? 65.210 22.209 -54.886 1.00 51.75 190 LYS A O 1
ATOM 1619 N N . VAL A 1 191 ? 64.996 22.795 -52.735 1.00 48.66 191 VAL A N 1
ATOM 1620 C CA . VAL A 1 191 ? 64.265 24.053 -52.973 1.00 48.66 191 VAL A CA 1
ATOM 1621 C C . VAL A 1 191 ? 64.927 25.151 -52.143 1.00 48.66 191 VAL A C 1
ATOM 1623 O O . VAL A 1 191 ? 65.265 24.966 -50.975 1.00 48.66 191 VAL A O 1
ATOM 1626 N N . THR A 1 192 ? 65.217 26.254 -52.816 1.00 42.22 192 THR A N 1
ATOM 1627 C CA . THR A 1 192 ? 65.961 27.424 -52.356 1.00 42.22 192 THR A CA 1
ATOM 1628 C C . THR A 1 192 ? 65.359 28.092 -51.121 1.00 42.22 192 THR A C 1
ATOM 1630 O O . THR A 1 192 ? 64.148 28.143 -50.932 1.00 42.22 192 THR A O 1
ATOM 1633 N N . ARG A 1 193 ? 66.268 28.631 -50.306 1.00 44.28 193 ARG A N 1
ATOM 1634 C CA . ARG A 1 193 ? 66.093 29.366 -49.048 1.00 44.28 193 ARG A CA 1
ATOM 1635 C C . ARG A 1 193 ? 64.992 30.443 -49.142 1.00 44.28 193 ARG A C 1
ATOM 1637 O O . ARG A 1 193 ? 65.240 31.536 -49.634 1.00 44.28 193 ARG A O 1
ATOM 1644 N N . GLY A 1 194 ? 63.807 30.132 -48.626 1.00 42.62 194 GLY A N 1
ATOM 1645 C CA . GLY A 1 194 ? 62.719 31.068 -48.339 1.00 42.62 194 GLY A CA 1
ATOM 1646 C C . GLY A 1 194 ? 61.915 30.520 -47.160 1.00 42.62 194 GLY A C 1
ATOM 1647 O O . GLY A 1 194 ? 61.402 29.411 -47.242 1.00 42.62 194 GLY A O 1
ATOM 1648 N N . GLU A 1 195 ? 61.936 31.247 -46.043 1.00 53.53 195 GLU A N 1
ATOM 1649 C CA . GLU A 1 195 ? 61.375 30.949 -44.712 1.00 53.53 195 GLU A CA 1
ATOM 1650 C C . GLU A 1 195 ? 60.406 29.753 -44.600 1.00 53.53 195 GLU A C 1
ATOM 1652 O O . GLU A 1 195 ? 59.188 29.873 -44.737 1.00 53.53 195 GLU A O 1
ATOM 1657 N N . LEU A 1 196 ? 60.947 28.591 -44.222 1.00 48.28 196 LEU A N 1
ATOM 1658 C CA . LEU A 1 196 ? 60.155 27.472 -43.718 1.00 48.28 196 LEU A CA 1
ATOM 1659 C C . LEU A 1 196 ? 59.620 27.837 -42.327 1.00 48.28 196 LEU A C 1
ATOM 1661 O O . LEU A 1 196 ? 60.287 27.612 -41.317 1.00 48.28 196 LEU A O 1
ATOM 1665 N N . ARG A 1 197 ? 58.409 28.398 -42.253 1.00 51.38 197 ARG A N 1
ATOM 1666 C CA . ARG A 1 197 ? 57.670 28.429 -40.985 1.00 51.38 197 ARG A CA 1
ATOM 1667 C C . ARG A 1 197 ? 57.181 27.008 -40.696 1.00 51.38 197 ARG A C 1
ATOM 1669 O O . ARG A 1 197 ? 56.443 26.465 -41.522 1.00 51.38 197 ARG A O 1
ATOM 1676 N N . PRO A 1 198 ? 57.567 26.385 -39.567 1.00 51.88 198 PRO A N 1
ATOM 1677 C CA . PRO A 1 198 ? 57.045 25.074 -39.215 1.00 51.88 198 PRO A CA 1
ATOM 1678 C C . PRO A 1 198 ? 55.509 25.146 -39.155 1.00 51.88 198 PRO A C 1
ATOM 1680 O O . PRO A 1 198 ? 54.972 26.141 -38.649 1.00 51.88 198 PRO A O 1
ATOM 1683 N N . PRO A 1 199 ? 54.785 24.139 -39.681 1.00 52.84 199 PRO A N 1
ATOM 1684 C CA . PRO A 1 199 ? 53.334 24.085 -39.561 1.00 52.84 199 PRO A CA 1
ATOM 1685 C C . PRO A 1 199 ? 52.954 24.284 -38.096 1.00 52.84 199 PRO A C 1
ATOM 1687 O O . PRO A 1 199 ? 53.504 23.602 -37.230 1.00 52.84 199 PRO A O 1
ATOM 1690 N N . LYS A 1 200 ? 52.057 25.240 -37.808 1.00 49.94 200 LYS A N 1
ATOM 1691 C CA . LYS A 1 200 ? 51.615 25.507 -36.434 1.00 49.94 200 LYS A CA 1
ATOM 1692 C C . LYS A 1 200 ? 51.163 24.186 -35.818 1.00 49.94 200 LYS A C 1
ATOM 1694 O O . LYS A 1 200 ? 50.201 23.582 -36.297 1.00 49.94 200 LYS A O 1
ATOM 1699 N N . LEU A 1 201 ? 51.880 23.736 -34.788 1.00 49.69 201 LEU A N 1
ATOM 1700 C CA . LEU A 1 201 ? 51.476 22.592 -33.987 1.00 49.69 201 LEU A CA 1
ATOM 1701 C C . LEU A 1 201 ? 50.076 22.929 -33.469 1.00 49.69 201 LEU A C 1
ATOM 1703 O O . LEU A 1 201 ? 49.909 23.916 -32.755 1.00 49.69 201 LEU A O 1
ATOM 1707 N N . LYS A 1 202 ? 49.057 22.178 -33.895 1.00 49.50 202 LYS A N 1
ATOM 1708 C CA . LYS A 1 202 ? 47.724 22.296 -33.303 1.00 49.50 202 LYS A CA 1
ATOM 1709 C C . LYS A 1 202 ? 47.864 21.763 -31.880 1.00 49.50 202 LYS A C 1
ATOM 1711 O O . LYS A 1 202 ? 47.856 20.555 -31.674 1.00 49.50 202 LYS A O 1
ATOM 1716 N N . THR A 1 203 ? 48.122 22.665 -30.939 1.00 49.62 203 THR A N 1
ATOM 1717 C CA . THR A 1 203 ? 48.388 22.355 -29.529 1.00 49.62 203 THR A CA 1
ATOM 1718 C C . THR A 1 203 ? 47.162 21.798 -28.819 1.00 49.62 203 THR A C 1
ATOM 1720 O O . THR A 1 203 ? 47.300 21.187 -27.767 1.00 49.62 203 THR A O 1
ATOM 1723 N N . GLU A 1 204 ? 45.980 21.945 -29.415 1.00 47.22 204 GLU A N 1
ATOM 1724 C CA . GLU A 1 204 ? 44.724 21.433 -28.888 1.00 47.22 204 GLU A CA 1
ATOM 1725 C C . GLU A 1 204 ? 43.927 20.812 -30.041 1.00 47.22 204 GLU A C 1
ATOM 1727 O O . GLU A 1 204 ? 43.281 21.494 -30.834 1.00 47.22 204 GLU A O 1
ATOM 1732 N N . ASP A 1 205 ? 44.047 19.493 -30.181 1.00 52.12 205 ASP A N 1
ATOM 1733 C CA . ASP A 1 205 ? 43.167 18.670 -31.007 1.00 52.12 205 ASP A CA 1
ATOM 1734 C C . ASP A 1 205 ? 42.405 17.761 -30.029 1.00 52.12 205 ASP A C 1
ATOM 1736 O O . ASP A 1 205 ? 42.995 16.801 -29.522 1.00 52.12 205 ASP A O 1
ATOM 1740 N N . PRO A 1 206 ? 41.132 18.068 -29.704 1.00 56.09 206 PRO A N 1
ATOM 1741 C CA . PRO A 1 206 ? 40.337 17.303 -28.738 1.00 56.09 206 PRO A CA 1
ATOM 1742 C C . PRO A 1 206 ? 40.236 15.805 -29.070 1.00 56.09 206 PRO A C 1
ATOM 1744 O O . PRO A 1 206 ? 39.932 15.002 -28.194 1.00 56.09 206 PRO A O 1
ATOM 1747 N N . ASN A 1 207 ? 40.536 15.425 -30.319 1.00 58.94 207 ASN A N 1
ATOM 1748 C CA . ASN A 1 207 ? 40.473 14.057 -30.826 1.00 58.94 207 ASN A CA 1
ATOM 1749 C C . ASN A 1 207 ? 41.839 13.342 -30.886 1.00 58.94 207 ASN A C 1
ATOM 1751 O O . ASN A 1 207 ? 41.932 12.260 -31.466 1.00 58.94 207 ASN A O 1
ATOM 1755 N N . LYS A 1 208 ? 42.914 13.898 -30.301 1.00 55.41 208 LYS A N 1
ATOM 1756 C CA . LYS A 1 208 ? 44.238 13.243 -30.246 1.00 55.41 208 LYS A CA 1
ATOM 1757 C C . LYS A 1 208 ? 44.814 13.213 -28.831 1.00 55.41 208 LYS A C 1
ATOM 1759 O O . LYS A 1 208 ? 45.542 14.114 -28.420 1.00 55.41 208 LYS A O 1
ATOM 1764 N N . SER A 1 209 ? 44.589 12.110 -28.115 1.00 48.38 209 SER A N 1
ATOM 1765 C CA . SER A 1 209 ? 45.123 11.893 -26.757 1.00 48.38 209 SER A CA 1
ATOM 1766 C C . SER A 1 209 ? 46.658 11.844 -26.677 1.00 48.38 209 SER A C 1
ATOM 1768 O O . SER A 1 209 ? 47.224 12.117 -25.623 1.00 48.38 209 SER A O 1
ATOM 1770 N N . TYR A 1 210 ? 47.363 11.552 -27.778 1.00 49.16 210 TYR A N 1
ATOM 1771 C CA . TYR A 1 210 ? 48.833 11.475 -27.791 1.00 49.16 210 TYR A CA 1
ATOM 1772 C C . TYR A 1 210 ? 49.535 12.849 -27.734 1.00 49.16 210 TYR A C 1
ATOM 1774 O O . TYR A 1 210 ? 50.740 12.916 -27.499 1.00 49.16 210 TYR A O 1
ATOM 1782 N N . VAL A 1 211 ? 48.803 13.954 -27.929 1.00 48.50 211 VAL A N 1
ATOM 1783 C CA . VAL A 1 211 ? 49.367 15.321 -27.926 1.00 48.50 211 VAL A CA 1
ATOM 1784 C C . VAL A 1 211 ? 49.421 15.923 -26.511 1.00 48.50 211 VAL A C 1
ATOM 1786 O O . VAL A 1 211 ? 50.136 16.894 -26.278 1.00 48.50 211 VAL A O 1
ATOM 1789 N N . GLN A 1 212 ? 48.758 15.313 -25.523 1.00 45.62 212 GLN A N 1
ATOM 1790 C CA . GLN A 1 212 ? 48.789 15.759 -24.128 1.00 45.62 212 GLN A CA 1
ATOM 1791 C C . GLN A 1 212 ? 49.915 15.071 -23.338 1.00 45.62 212 GLN A C 1
ATOM 1793 O O . GLN 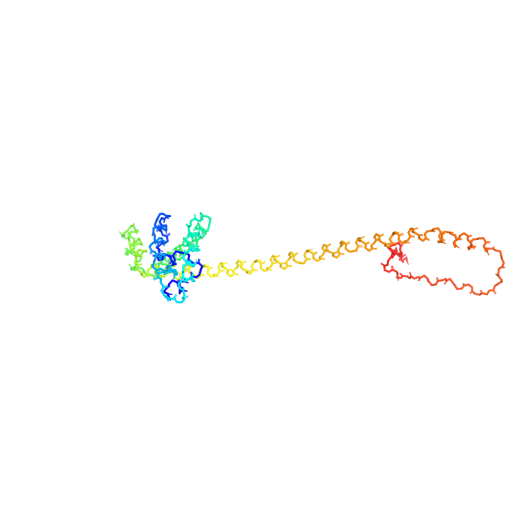A 1 212 ? 49.675 14.183 -22.522 1.00 45.62 212 GLN A O 1
ATOM 1798 N N . ARG A 1 213 ? 51.171 15.479 -23.542 1.00 42.22 213 ARG A N 1
ATOM 1799 C CA . ARG A 1 213 ? 52.217 15.264 -22.525 1.00 42.22 213 ARG A CA 1
ATOM 1800 C C . ARG A 1 213 ? 52.572 16.616 -21.909 1.00 42.22 213 ARG A C 1
ATOM 1802 O O . ARG A 1 213 ? 52.959 17.514 -22.655 1.00 42.22 213 ARG A O 1
ATOM 1809 N N . PRO A 1 214 ? 52.454 16.793 -20.580 1.00 46.59 214 PRO A N 1
ATOM 1810 C CA . PRO A 1 214 ? 52.838 18.045 -19.953 1.00 46.59 214 PRO A CA 1
ATOM 1811 C C . PRO A 1 214 ? 54.351 18.216 -20.098 1.00 46.59 214 PRO A C 1
ATOM 1813 O O . PRO A 1 214 ? 55.135 17.374 -19.653 1.00 46.59 214 PRO A O 1
ATOM 1816 N N . VAL A 1 215 ? 54.763 19.308 -20.738 1.00 49.91 215 VAL A N 1
ATOM 1817 C CA . VAL A 1 215 ? 56.166 19.720 -20.780 1.00 49.91 215 VAL A CA 1
ATOM 1818 C C . VAL A 1 215 ? 56.522 20.172 -19.364 1.00 49.91 215 VAL A C 1
ATOM 1820 O O . VAL A 1 215 ? 56.076 21.234 -18.926 1.00 49.91 215 VAL A O 1
ATOM 1823 N N . LYS A 1 216 ? 57.264 19.351 -18.608 1.00 43.34 216 LYS A N 1
ATOM 1824 C CA . LYS A 1 216 ? 57.833 19.778 -17.322 1.00 43.34 216 LYS A CA 1
ATOM 1825 C C . LYS A 1 216 ? 58.739 20.981 -17.598 1.00 43.34 216 LYS A C 1
ATOM 1827 O O . LYS A 1 216 ? 59.747 20.832 -18.284 1.00 43.34 216 LYS A O 1
ATOM 1832 N N . ARG A 1 217 ? 58.360 22.162 -17.103 1.00 42.88 217 ARG A N 1
ATOM 1833 C CA . ARG A 1 217 ? 59.248 23.329 -17.061 1.00 42.88 217 ARG A CA 1
ATOM 1834 C C . ARG A 1 217 ? 60.228 23.112 -15.908 1.00 42.88 217 ARG A C 1
ATOM 1836 O O . ARG A 1 217 ? 59.779 22.938 -14.776 1.00 42.88 217 ARG A O 1
ATOM 1843 N N . GLY A 1 218 ? 61.513 23.017 -16.240 1.00 43.94 218 GLY A N 1
ATOM 1844 C CA . GLY A 1 218 ? 62.608 23.205 -15.288 1.00 43.94 218 GLY A CA 1
ATOM 1845 C C . GLY A 1 218 ? 62.849 24.684 -15.035 1.00 43.94 218 GLY A C 1
ATOM 1846 O O . GLY A 1 218 ? 62.395 25.494 -15.879 1.00 43.94 218 GLY A O 1
#

Secondary structure (DSSP, 8-state):
-TTTTS-TT-HHHHHT--TT--HHHHHHHHHHHHHHS-TTT---TTHHHHHHHHHHHHHHHHSHHHHHHHHHHHHHHHHHHHHHHHHHHHH-HHHHHHHHTTTTHHHHHHHHSHHHHHHHHHHHHHHHHHHHHHHHHHHHHHHHHHHHHHHHHHHHHHHHHHHHHHHHHHHHTHHHHHHHHHHHHHT-S----S--PPP---S--TT-GGG-------

Organism: NCBI:txid374723

pLDDT: mean 83.21, std 16.35, range [42.22, 97.06]

Radius of gyration: 38.36 Å; chains: 1; bounding box: 96×47×94 Å

Foldseek 3Di:
DCLVVFQLLQLCRNLVHDLPDDLVSLVVSLVVVLVVLPVVVDVDPCSVVSNVSSVVSNVLCNDPVSSVVLVVLLVVLLVVVVVVVVVVCVVPPVSVVVVVVPVCPVVVVVCVDPVNVVSSVVSSSVSSVVVVVVVVVVVVVVVVVVVVVVVVVVVVVVVVVVLVVVVVVVVVCVVVVVVVVVVVVVPPPDDDDDDDDDDPDPCDDVNDPVSDDDDDDD

Sequence (218 aa):
FRILSCFKLNAFEYLNLPFDSSIDEVKRQYRKLSLLVHPDKCKHPQAKEAFGALAKAQQLLLDPQERDYILNQVTAAKEELRAKRKKQLKKNTANKLKSLVDEGKYEQEYERSEAFQQQLKMKVREILTDQEWRRRKMQMRISEEEGRLKKDEEETKEMWKRKRENDEHWEGTREKRVSNWRDFIKGGKKVTRGELRPPKLKTEDPNKSYVQRPVKRG